Protein AF-A0A7V4M0N7-F1 (afdb_monomer_lite)

Structure (mmCIF, N/CA/C/O backbone):
data_AF-A0A7V4M0N7-F1
#
_entry.id   AF-A0A7V4M0N7-F1
#
loop_
_atom_site.group_PDB
_atom_site.id
_atom_site.type_symbol
_atom_site.label_atom_id
_atom_site.label_alt_id
_atom_site.label_comp_id
_atom_site.label_asym_id
_atom_site.label_entity_id
_atom_site.label_seq_id
_atom_site.pdbx_PDB_ins_code
_atom_site.Cartn_x
_atom_site.Cartn_y
_atom_site.Cartn_z
_atom_site.occupancy
_atom_site.B_iso_or_equiv
_atom_site.auth_seq_id
_atom_site.auth_comp_id
_atom_site.auth_asym_id
_atom_site.auth_atom_id
_atom_site.pdbx_PDB_model_num
ATOM 1 N N . MET A 1 1 ? -21.339 -7.038 11.594 1.00 91.12 1 MET A N 1
ATOM 2 C CA . MET A 1 1 ? -22.020 -6.639 12.847 1.00 91.12 1 MET A CA 1
ATOM 3 C C . MET A 1 1 ? -21.387 -5.363 13.371 1.00 91.12 1 MET A C 1
ATOM 5 O O . MET A 1 1 ? -20.165 -5.299 13.392 1.00 91.12 1 MET A O 1
ATOM 9 N N . ALA A 1 2 ? -22.180 -4.368 13.772 1.00 95.06 2 ALA A N 1
ATOM 10 C CA . ALA A 1 2 ? -21.650 -3.155 14.397 1.00 95.06 2 ALA A CA 1
ATOM 11 C C . ALA A 1 2 ? -20.964 -3.478 15.736 1.00 95.06 2 ALA A C 1
ATOM 13 O O . ALA A 1 2 ? -21.419 -4.359 16.468 1.00 95.06 2 ALA A O 1
ATOM 14 N N . THR A 1 3 ? -19.897 -2.755 16.058 1.00 96.75 3 THR A N 1
ATOM 15 C CA . THR A 1 3 ? -19.331 -2.660 17.410 1.00 96.75 3 THR A CA 1
ATOM 16 C C . THR A 1 3 ? -19.433 -1.212 17.886 1.00 96.75 3 THR A C 1
ATOM 18 O O . THR A 1 3 ? -19.821 -0.334 17.120 1.00 96.75 3 THR A O 1
ATOM 21 N N . GLU A 1 4 ? -19.081 -0.940 19.143 1.00 95.69 4 GLU A N 1
ATOM 22 C CA . GLU A 1 4 ? -19.093 0.426 19.694 1.00 95.69 4 GLU A CA 1
ATOM 23 C C . GLU A 1 4 ? -18.249 1.411 18.866 1.00 95.69 4 GLU A C 1
ATOM 25 O O . GLU A 1 4 ? -18.590 2.583 18.730 1.00 95.69 4 GLU A O 1
ATOM 30 N N . ARG A 1 5 ? -17.145 0.921 18.293 1.00 96.56 5 ARG A N 1
ATOM 31 C CA . ARG A 1 5 ? -16.099 1.729 17.652 1.00 96.56 5 ARG A CA 1
ATOM 32 C C . ARG A 1 5 ? -15.773 1.279 16.222 1.00 96.56 5 ARG A C 1
ATOM 34 O O . ARG A 1 5 ? -14.713 1.616 15.686 1.00 96.56 5 ARG A O 1
ATOM 41 N N . GLY A 1 6 ? -16.654 0.496 15.600 1.00 97.69 6 GLY A N 1
ATOM 42 C CA . GLY A 1 6 ? -16.465 -0.010 14.242 1.00 97.69 6 GLY A CA 1
ATOM 43 C C . GLY A 1 6 ? -17.369 -1.192 13.904 1.00 97.69 6 GLY A C 1
ATOM 44 O O . GLY A 1 6 ? -18.588 -1.122 14.076 1.00 97.69 6 GLY A O 1
ATOM 45 N N . ALA A 1 7 ? -16.786 -2.275 13.386 1.00 98.12 7 ALA A N 1
ATOM 46 C CA . ALA A 1 7 ? -17.538 -3.460 12.984 1.00 98.12 7 ALA A CA 1
ATOM 47 C C . ALA A 1 7 ? -16.718 -4.755 13.055 1.00 98.12 7 ALA A C 1
ATOM 49 O O . ALA A 1 7 ? -15.500 -4.764 12.894 1.00 98.12 7 ALA A O 1
ATOM 50 N N . LYS A 1 8 ? -17.428 -5.872 13.222 1.00 98.06 8 LYS A N 1
ATOM 51 C CA . LYS A 1 8 ? -16.922 -7.237 13.049 1.00 98.06 8 LYS A CA 1
ATOM 52 C C . LYS A 1 8 ? -17.493 -7.861 11.787 1.00 98.06 8 LYS A C 1
ATOM 54 O O . LYS A 1 8 ? -18.708 -7.799 11.567 1.00 98.06 8 LYS A O 1
ATOM 59 N N . VAL A 1 9 ? -16.637 -8.487 10.990 1.00 98.25 9 VAL A N 1
ATOM 60 C CA . VAL A 1 9 ? -17.021 -9.266 9.808 1.00 98.25 9 VAL A CA 1
ATOM 61 C C . VAL A 1 9 ? -16.563 -10.701 10.002 1.00 98.25 9 VAL A C 1
ATOM 63 O O . VAL A 1 9 ? -15.398 -10.952 10.300 1.00 98.25 9 VAL A O 1
ATOM 66 N N . GLU A 1 10 ? -17.477 -11.650 9.828 1.00 97.75 10 GLU A N 1
ATOM 67 C CA . GLU A 1 10 ? -17.195 -13.071 9.993 1.00 97.75 10 GLU A CA 1
ATOM 68 C C . GLU A 1 10 ? -17.695 -13.859 8.787 1.00 97.75 10 GLU A C 1
ATOM 70 O O . GLU A 1 10 ? -18.801 -13.643 8.298 1.00 97.75 10 GLU A O 1
ATOM 75 N N . THR A 1 11 ? -16.878 -14.804 8.334 1.00 97.94 11 THR A N 1
ATOM 76 C CA . THR A 1 11 ? -17.218 -15.786 7.302 1.00 97.94 11 THR A CA 1
ATOM 77 C C . THR A 1 11 ? -16.816 -17.182 7.776 1.00 97.94 11 THR A C 1
ATOM 79 O O . THR A 1 11 ? -16.288 -17.359 8.874 1.00 97.94 11 THR A O 1
ATOM 82 N N . GLY A 1 12 ? -16.995 -18.207 6.938 1.00 97.44 12 GLY A N 1
ATOM 83 C CA . GLY A 1 12 ? -16.406 -19.525 7.201 1.00 97.44 12 GLY A CA 1
ATOM 84 C C . GLY A 1 12 ? -14.867 -19.537 7.173 1.00 97.44 12 GLY A C 1
ATOM 85 O O . GLY A 1 12 ? -14.261 -20.471 7.693 1.00 97.44 12 GLY A O 1
ATOM 86 N N . ARG A 1 13 ? -14.222 -18.518 6.581 1.00 98.12 13 ARG A N 1
ATOM 87 C CA . ARG A 1 13 ? -12.764 -18.466 6.368 1.00 98.12 13 ARG A CA 1
ATOM 88 C C . ARG A 1 13 ? -12.031 -17.580 7.366 1.00 98.12 13 ARG A C 1
ATOM 90 O O . ARG A 1 13 ? -10.907 -17.906 7.741 1.00 98.12 13 ARG A O 1
ATOM 97 N N . TYR A 1 14 ? -12.648 -16.488 7.8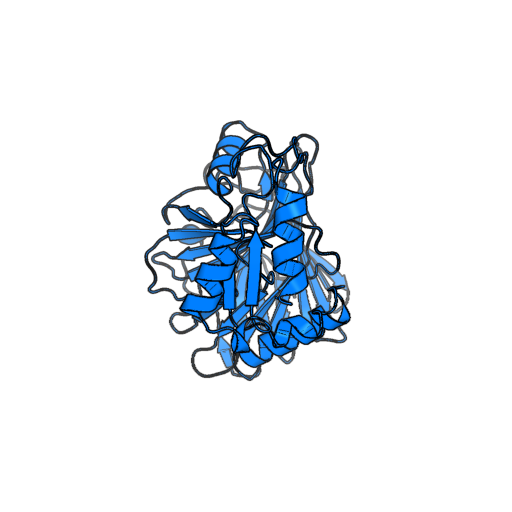08 1.00 98.62 14 TYR A N 1
ATOM 98 C CA . TYR A 1 14 ? -12.010 -15.518 8.695 1.00 98.62 14 TYR A CA 1
ATOM 99 C C . TYR A 1 14 ? -12.992 -14.836 9.648 1.00 98.62 14 TYR A C 1
ATOM 101 O O . TYR A 1 14 ? -14.203 -14.849 9.435 1.00 98.62 14 TYR A O 1
ATOM 109 N N . ALA A 1 15 ? -12.445 -14.226 10.695 1.00 98.62 15 ALA A N 1
ATOM 110 C CA . ALA A 1 15 ? -13.106 -13.219 11.513 1.00 98.62 15 ALA A CA 1
ATOM 111 C C . ALA A 1 15 ? -12.197 -11.987 11.590 1.00 98.62 15 ALA A C 1
ATOM 113 O O . ALA A 1 15 ? -11.004 -12.121 11.859 1.00 98.62 15 ALA A O 1
ATOM 114 N N . VAL A 1 16 ? -12.752 -10.810 11.317 1.00 98.62 16 VAL A N 1
ATOM 115 C CA . VAL A 1 16 ? -12.027 -9.537 11.277 1.00 98.62 16 VAL A CA 1
ATOM 116 C C . VAL A 1 16 ? -12.744 -8.524 12.154 1.00 98.62 16 VAL A C 1
ATOM 118 O O . VAL A 1 16 ? -13.965 -8.386 12.069 1.00 98.62 16 VAL A O 1
ATOM 121 N N . GLU A 1 17 ? -11.984 -7.794 12.966 1.00 98.50 17 GLU A N 1
ATOM 122 C CA . GLU A 1 17 ? -12.475 -6.634 13.706 1.00 98.50 17 GLU A CA 1
ATOM 123 C C . GLU A 1 17 ? -11.822 -5.361 13.174 1.00 98.50 17 GLU A C 1
ATOM 125 O O . GLU A 1 17 ? -10.595 -5.248 13.119 1.00 98.50 17 GLU A O 1
ATOM 130 N N . ILE A 1 18 ? -12.665 -4.401 12.802 1.00 98.38 18 ILE A N 1
ATOM 131 C CA . ILE A 1 18 ? -12.274 -3.036 12.473 1.00 98.38 18 ILE A CA 1
ATOM 132 C C . ILE A 1 18 ? -12.699 -2.144 13.631 1.00 98.38 18 ILE A C 1
ATOM 134 O O . ILE A 1 18 ? -13.868 -2.143 14.028 1.00 98.38 18 ILE A O 1
ATOM 138 N N . ARG A 1 19 ? -11.748 -1.373 14.153 1.00 97.44 19 ARG A N 1
ATOM 139 C CA . ARG A 1 19 ? -11.943 -0.442 15.261 1.00 97.44 19 ARG A CA 1
ATOM 140 C C . ARG A 1 19 ? -11.116 0.810 15.011 1.00 97.44 19 ARG A C 1
ATOM 142 O O . ARG A 1 19 ? -9.960 0.710 14.615 1.00 97.44 19 ARG A O 1
ATOM 149 N N . ASP A 1 20 ? -11.711 1.979 15.228 1.00 96.88 20 ASP A N 1
ATOM 150 C CA . ASP A 1 20 ? -11.051 3.283 15.049 1.00 96.88 20 ASP A CA 1
ATOM 151 C C . ASP A 1 20 ? -10.350 3.448 13.688 1.00 96.88 20 ASP A C 1
ATOM 153 O O . ASP A 1 20 ? -9.253 3.995 13.595 1.00 96.88 20 ASP A O 1
ATOM 157 N N . GLY A 1 21 ? -10.971 2.942 12.620 1.00 96.38 21 GLY A N 1
ATOM 158 C CA . GLY A 1 21 ? -10.443 3.043 11.259 1.00 96.38 21 GLY A CA 1
ATOM 159 C C . GLY A 1 21 ? -9.322 2.053 10.913 1.00 96.38 21 GLY A C 1
ATOM 160 O O . GLY A 1 21 ? -8.803 2.111 9.800 1.00 96.38 21 GLY A O 1
ATOM 161 N N . ALA A 1 22 ? -8.958 1.141 11.820 1.00 97.69 22 ALA A N 1
ATOM 162 C CA . ALA A 1 22 ? -7.909 0.146 11.612 1.00 97.69 22 ALA A CA 1
ATOM 163 C C . ALA A 1 22 ? -8.433 -1.288 11.755 1.00 97.69 22 ALA A C 1
ATOM 165 O O . ALA A 1 22 ? -9.366 -1.553 12.515 1.00 97.69 22 ALA A O 1
ATOM 166 N N . VAL A 1 23 ? -7.805 -2.233 11.053 1.00 98.44 23 VAL A N 1
ATOM 167 C CA . VAL A 1 23 ? -7.980 -3.667 11.306 1.00 98.44 23 VAL A CA 1
ATOM 168 C C . VAL A 1 23 ? -7.184 -4.024 12.557 1.00 98.44 23 VAL A C 1
ATOM 170 O O . VAL A 1 23 ? -5.954 -3.946 12.549 1.00 98.44 23 VAL A O 1
ATOM 173 N N . VAL A 1 24 ? -7.886 -4.401 13.628 1.00 97.88 24 VAL A N 1
ATOM 174 C CA . VAL A 1 24 ? -7.287 -4.647 14.952 1.00 97.88 24 VAL A CA 1
ATOM 175 C C . VAL A 1 24 ? -7.243 -6.118 15.347 1.00 97.88 24 VAL A C 1
ATOM 177 O O . VAL A 1 24 ? -6.466 -6.489 16.215 1.00 97.88 24 VAL A O 1
ATOM 180 N N . SER A 1 25 ? -8.041 -6.966 14.698 1.00 98.25 25 SER A N 1
ATOM 181 C CA . SER A 1 25 ? -7.933 -8.422 14.812 1.00 98.25 25 SER A CA 1
ATOM 182 C C . SER A 1 25 ? -8.211 -9.066 13.460 1.00 98.25 25 SER A C 1
ATOM 184 O O . SER A 1 25 ? -9.084 -8.617 12.710 1.00 98.25 25 SER A O 1
ATOM 186 N N . PHE A 1 26 ? -7.457 -10.120 13.153 1.00 98.69 26 PHE A N 1
ATOM 187 C CA . PHE A 1 26 ? -7.678 -10.965 11.989 1.00 98.69 26 PHE A CA 1
ATOM 188 C C . PHE A 1 26 ? -7.396 -12.419 12.370 1.00 98.69 26 PHE A C 1
ATOM 190 O O . PHE A 1 26 ? -6.245 -12.823 12.549 1.00 98.69 26 PHE A O 1
ATOM 197 N N . VAL A 1 27 ? -8.456 -13.219 12.454 1.00 98.62 27 VAL A N 1
ATOM 198 C CA . VAL A 1 27 ? -8.389 -14.651 12.753 1.00 98.62 27 VAL A CA 1
ATOM 199 C C . VAL A 1 27 ? -8.689 -15.446 11.492 1.00 98.62 27 VAL A C 1
ATOM 201 O O . VAL A 1 27 ? -9.750 -15.306 10.885 1.00 98.62 27 VAL A O 1
ATOM 204 N N . ASN A 1 28 ? -7.777 -16.335 11.115 1.00 98.56 28 ASN A N 1
ATOM 205 C CA . ASN A 1 28 ? -7.992 -17.315 10.061 1.00 98.56 28 ASN A CA 1
ATOM 206 C C . ASN A 1 28 ? -8.736 -18.525 10.635 1.00 98.56 28 ASN A C 1
ATOM 208 O O . ASN A 1 28 ? -8.155 -19.374 11.311 1.00 98.56 28 ASN A O 1
ATOM 212 N N . ARG A 1 29 ? -10.034 -18.640 10.353 1.00 98.44 29 ARG A N 1
ATOM 213 C CA . ARG A 1 29 ? -10.903 -19.686 10.922 1.00 98.44 29 ARG A CA 1
ATOM 214 C C . ARG A 1 29 ? -10.629 -21.076 10.351 1.00 98.44 29 ARG A C 1
ATOM 216 O O . ARG A 1 29 ? -11.022 -22.066 10.959 1.00 98.44 29 ARG A O 1
ATOM 223 N N . MET A 1 30 ? -9.924 -21.168 9.223 1.00 98.12 30 MET A N 1
ATOM 224 C CA . MET A 1 30 ? -9.515 -22.452 8.642 1.00 98.12 30 MET A CA 1
ATOM 225 C C . MET A 1 30 ? -8.297 -23.055 9.347 1.00 98.12 30 MET A C 1
ATOM 227 O O . MET A 1 30 ? -8.021 -24.248 9.198 1.00 98.12 30 MET A O 1
ATOM 231 N N . THR A 1 31 ? -7.519 -22.237 10.057 1.00 97.94 31 THR A N 1
ATOM 232 C CA . THR A 1 31 ? -6.298 -22.671 10.752 1.00 97.94 31 THR A CA 1
ATOM 233 C C . THR A 1 31 ? -6.345 -22.426 12.258 1.00 97.94 31 THR A C 1
ATOM 235 O O . THR A 1 31 ? -5.562 -23.031 12.987 1.00 97.94 31 THR A O 1
ATOM 238 N N . GLY A 1 32 ? -7.268 -21.581 12.725 1.00 97.31 32 GLY A N 1
ATOM 239 C CA . GLY A 1 32 ? -7.349 -21.117 14.107 1.00 97.31 32 GLY A CA 1
ATOM 240 C C . GLY A 1 32 ? -6.226 -20.149 14.486 1.00 97.31 32 GLY A C 1
ATOM 241 O O . GLY A 1 32 ? -5.961 -19.980 15.671 1.00 97.31 32 GLY A O 1
ATOM 242 N N . GLU A 1 33 ? -5.524 -19.568 13.508 1.00 97.50 33 GLU A N 1
ATOM 243 C CA . GLU A 1 33 ? -4.416 -18.647 13.769 1.00 97.50 33 GLU A CA 1
ATOM 244 C C . GLU A 1 33 ? -4.876 -17.193 13.793 1.00 97.50 33 GLU A C 1
ATOM 246 O O . GLU A 1 33 ? -5.648 -16.760 12.935 1.00 97.50 33 GLU A O 1
ATOM 251 N N . GLU A 1 34 ? -4.360 -16.445 14.762 1.00 97.62 34 GLU A N 1
ATOM 252 C CA . GLU A 1 34 ? -4.523 -15.001 14.881 1.00 97.62 34 GLU A CA 1
ATOM 253 C C . GLU A 1 34 ? -3.284 -14.296 14.326 1.00 97.62 34 GLU A C 1
ATOM 255 O O . GLU A 1 34 ? -2.151 -14.706 14.592 1.00 97.62 34 GLU A O 1
ATOM 260 N N . TYR A 1 35 ? -3.514 -13.275 13.502 1.00 98.50 35 TYR A N 1
ATOM 261 C CA . TYR A 1 35 ? -2.459 -12.622 12.727 1.00 98.50 35 TYR A CA 1
ATOM 262 C C . TYR A 1 35 ? -1.983 -11.308 13.340 1.00 98.50 35 TYR A C 1
ATOM 264 O O . TYR A 1 35 ? -0.879 -10.868 13.024 1.00 98.50 35 TYR A O 1
ATOM 272 N N . LEU A 1 36 ? -2.795 -10.698 14.203 1.00 98.25 36 LEU A N 1
ATOM 273 C CA . LEU A 1 36 ? -2.537 -9.394 14.808 1.00 98.25 36 LEU A CA 1
ATOM 274 C C . LEU A 1 36 ? -2.405 -9.533 16.323 1.00 98.25 36 LEU A C 1
ATOM 276 O O . LEU A 1 36 ? -3.009 -10.420 16.919 1.00 98.25 36 LEU A O 1
ATOM 280 N N . ASP A 1 37 ? -1.599 -8.673 16.928 1.00 97.06 37 ASP A N 1
ATOM 281 C CA . ASP A 1 37 ? -1.384 -8.650 18.369 1.00 97.06 37 ASP A CA 1
ATOM 282 C C . ASP A 1 37 ? -2.483 -7.828 19.062 1.00 97.06 37 ASP A C 1
ATOM 284 O O . ASP A 1 37 ? -2.544 -6.601 18.937 1.00 97.06 37 ASP A O 1
ATOM 288 N N . GLY A 1 38 ? -3.373 -8.515 19.783 1.00 92.88 38 GLY A N 1
ATOM 289 C CA . GLY A 1 38 ? -4.497 -7.897 20.486 1.00 92.88 38 GLY A CA 1
ATOM 290 C C . GLY A 1 38 ? -4.096 -7.028 21.684 1.00 92.88 38 GLY A C 1
ATOM 291 O O . GLY A 1 38 ? -4.892 -6.178 22.089 1.00 92.88 38 GLY A O 1
ATOM 292 N N . ASP A 1 39 ? -2.878 -7.201 22.207 1.00 93.00 39 ASP A N 1
ATOM 293 C CA . ASP A 1 39 ? -2.380 -6.513 23.406 1.00 93.00 39 ASP A CA 1
ATOM 294 C C . ASP A 1 39 ? -1.594 -5.227 23.079 1.00 93.00 39 ASP A C 1
ATOM 296 O O . ASP A 1 39 ? -1.101 -4.543 23.976 1.00 93.00 39 ASP A O 1
ATOM 300 N N . THR A 1 40 ? -1.501 -4.870 21.794 1.00 92.31 40 THR A N 1
ATOM 301 C CA . THR A 1 40 ? -0.817 -3.659 21.316 1.00 92.31 40 THR A CA 1
ATOM 302 C C . THR A 1 40 ? -1.387 -2.378 21.928 1.00 92.31 40 THR A C 1
ATOM 304 O O . THR A 1 40 ? -2.599 -2.125 21.888 1.00 92.31 40 THR A O 1
ATOM 307 N N . ASN A 1 41 ? -0.494 -1.471 22.332 1.00 93.06 41 ASN A N 1
ATOM 308 C CA . ASN A 1 41 ? -0.840 -0.081 22.582 1.00 93.06 41 ASN A CA 1
ATOM 309 C C . ASN A 1 41 ? -0.950 0.707 21.265 1.00 93.06 41 ASN A C 1
ATOM 311 O O . ASN A 1 41 ? 0.030 1.173 20.681 1.00 93.06 41 ASN A O 1
ATOM 315 N N . TRP A 1 42 ? -2.184 0.907 20.809 1.00 91.06 42 TRP A N 1
ATOM 316 C CA . TRP A 1 42 ? -2.473 1.595 19.550 1.00 91.06 42 TRP A CA 1
ATOM 317 C C . TRP A 1 42 ? -1.988 3.043 19.487 1.00 91.06 42 TRP A C 1
ATOM 319 O O . TRP A 1 42 ? -1.718 3.536 18.390 1.00 91.06 42 TRP A O 1
ATOM 329 N N . ASP A 1 43 ? -1.826 3.723 20.620 1.00 89.69 43 ASP A N 1
ATOM 330 C CA . ASP A 1 43 ? -1.340 5.105 20.626 1.00 89.69 43 ASP A CA 1
ATOM 331 C C . ASP A 1 43 ? 0.139 5.195 20.216 1.00 89.69 43 ASP A C 1
ATOM 333 O O . ASP A 1 43 ? 0.539 6.183 19.594 1.00 89.69 43 ASP A O 1
ATOM 337 N N . CYS A 1 44 ? 0.915 4.131 20.457 1.00 92.69 44 CYS A N 1
ATOM 338 C CA . CYS A 1 44 ? 2.297 3.971 19.993 1.00 92.69 44 CYS A CA 1
ATOM 339 C C . CYS A 1 44 ? 2.401 3.655 18.490 1.00 92.69 44 CYS A C 1
ATOM 341 O O . CYS A 1 44 ? 3.499 3.651 17.942 1.00 92.69 44 CYS A O 1
ATOM 343 N N . ILE A 1 45 ? 1.291 3.368 17.806 1.00 94.62 45 ILE A N 1
ATOM 344 C CA . ILE A 1 45 ? 1.263 3.102 16.358 1.00 94.62 45 ILE A CA 1
ATOM 345 C C . ILE A 1 45 ? 0.646 4.278 15.610 1.00 94.62 45 ILE A C 1
ATOM 347 O O . ILE A 1 45 ? 1.212 4.786 14.641 1.00 94.62 45 ILE A O 1
ATOM 351 N N . ARG A 1 46 ? -0.523 4.729 16.073 1.00 89.75 46 ARG A N 1
ATOM 352 C CA . ARG A 1 46 ? -1.425 5.618 15.336 1.00 89.75 46 ARG A CA 1
ATOM 353 C C . ARG A 1 46 ? -0.793 6.968 14.977 1.00 89.75 46 ARG A C 1
ATOM 355 O O . ARG A 1 46 ? -1.131 7.537 13.948 1.00 89.75 46 ARG A O 1
ATOM 362 N N . ARG A 1 47 ? 0.133 7.468 15.799 1.00 88.81 47 ARG A N 1
ATOM 363 C CA . ARG A 1 47 ? 0.829 8.750 15.570 1.00 88.81 47 ARG A CA 1
ATOM 364 C C . ARG A 1 47 ? 1.991 8.656 14.581 1.00 88.81 47 ARG A C 1
ATOM 366 O O . ARG A 1 47 ? 2.426 9.679 14.059 1.00 88.81 47 ARG A O 1
ATOM 373 N N . HIS A 1 48 ? 2.503 7.448 14.358 1.00 96.56 48 HIS A N 1
ATOM 374 C CA . HIS A 1 48 ? 3.760 7.210 13.649 1.00 96.56 48 HIS A CA 1
ATOM 375 C C . HIS A 1 48 ? 3.573 6.512 12.302 1.00 96.56 48 HIS A C 1
ATOM 377 O O . HIS A 1 48 ? 4.445 6.587 11.436 1.00 96.56 48 HIS A O 1
ATOM 383 N N . LEU A 1 49 ? 2.426 5.862 12.105 1.00 97.69 49 LEU A N 1
ATOM 384 C CA . LEU A 1 49 ? 2.049 5.189 10.871 1.00 97.69 49 LEU A CA 1
ATOM 385 C C . LEU A 1 49 ? 0.972 6.009 10.136 1.00 97.69 49 LEU A C 1
ATOM 387 O O . LEU A 1 49 ? -0.095 6.225 10.712 1.00 97.69 49 LEU A O 1
ATOM 391 N N . PRO A 1 50 ? 1.205 6.440 8.878 1.00 97.31 50 PRO A N 1
ATOM 392 C CA . PRO A 1 50 ? 0.200 7.124 8.064 1.00 97.31 50 PRO A CA 1
ATOM 393 C C . PRO A 1 50 ? -1.140 6.390 8.057 1.00 97.31 50 PRO A C 1
ATOM 395 O O . PRO A 1 50 ? -1.187 5.195 7.787 1.00 97.31 5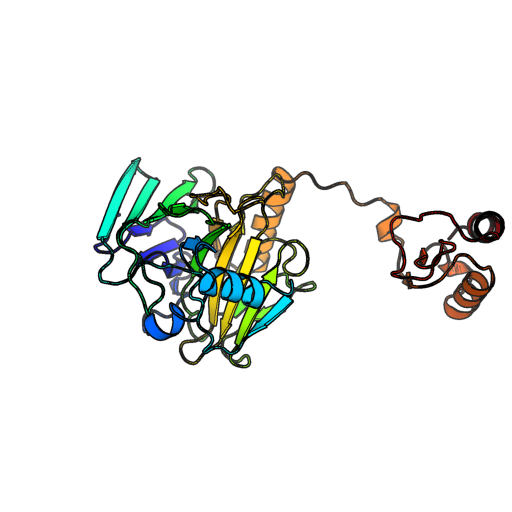0 PRO A O 1
ATOM 398 N N . ALA A 1 51 ? -2.240 7.074 8.346 1.00 97.25 51 ALA A N 1
ATOM 399 C CA . ALA A 1 51 ? -3.555 6.455 8.500 1.00 97.25 51 ALA A CA 1
ATOM 400 C C . ALA A 1 51 ? -4.667 7.477 8.215 1.00 97.25 51 ALA A C 1
ATOM 402 O O . ALA A 1 51 ? -4.406 8.678 8.158 1.00 97.25 51 ALA A O 1
ATOM 403 N N . GLY A 1 52 ? -5.899 7.005 8.012 1.00 97.69 52 GLY A N 1
ATOM 404 C CA . GLY A 1 52 ? -7.061 7.884 7.885 1.00 97.69 52 GLY A CA 1
ATOM 405 C C . GLY A 1 52 ? -6.996 8.824 6.676 1.00 97.69 52 GLY A C 1
ATOM 406 O O . GLY A 1 52 ? -6.757 8.381 5.550 1.00 97.69 52 GLY A O 1
ATOM 407 N N . LEU A 1 53 ? -7.244 10.111 6.913 1.00 98.62 53 LEU A N 1
ATOM 408 C CA . LEU A 1 53 ? -7.283 11.193 5.928 1.00 98.62 53 LEU A CA 1
ATOM 409 C C . LEU A 1 53 ? -5.888 11.780 5.708 1.00 98.62 53 LEU A C 1
ATOM 411 O O . LEU A 1 53 ? -5.263 12.200 6.669 1.00 98.62 53 LEU A O 1
ATOM 415 N N . GLY A 1 54 ? -5.410 11.860 4.464 1.00 98.31 54 GLY A N 1
ATOM 416 C CA . GLY A 1 54 ? -4.192 12.603 4.122 1.00 98.31 54 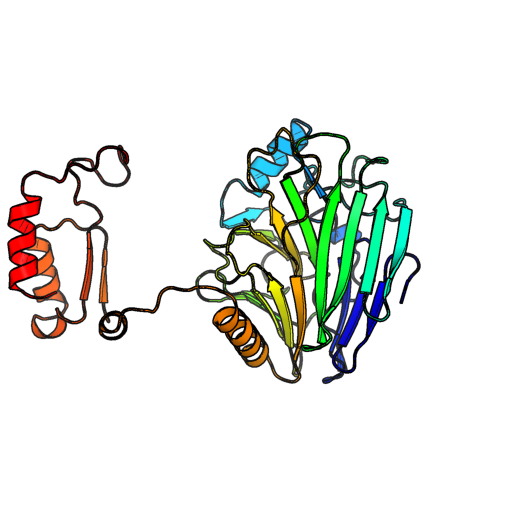GLY A CA 1
ATOM 417 C C . GLY A 1 54 ? -4.501 13.978 3.526 1.00 98.31 54 GLY A C 1
ATOM 418 O O . GLY A 1 54 ? -5.245 14.058 2.544 1.00 98.31 54 GLY A O 1
ATOM 419 N N . THR A 1 55 ? -3.919 15.045 4.078 1.00 98.25 55 THR A N 1
ATOM 420 C CA . THR A 1 55 ? -4.140 16.435 3.640 1.00 98.25 55 THR A CA 1
ATOM 421 C C . THR A 1 55 ? -2.868 17.286 3.635 1.00 98.25 55 THR A C 1
ATOM 423 O O . THR A 1 55 ? -1.913 17.005 4.354 1.00 98.25 55 THR A O 1
ATOM 426 N N . GLN A 1 56 ? -2.859 18.321 2.797 1.00 97.69 56 GLN A N 1
ATOM 427 C CA . GLN A 1 56 ? -1.837 19.371 2.726 1.00 97.69 56 GLN A CA 1
ATOM 428 C C . GLN A 1 56 ? -2.470 20.774 2.806 1.00 97.69 56 GLN A C 1
ATOM 430 O O . GLN A 1 56 ? -2.070 21.694 2.090 1.00 97.69 56 GLN A O 1
ATOM 435 N N . ALA A 1 57 ? -3.516 20.922 3.622 1.00 96.88 57 ALA A N 1
ATOM 436 C CA . ALA A 1 57 ? -4.301 22.150 3.734 1.00 96.88 57 ALA A CA 1
ATOM 437 C C . ALA A 1 57 ? -3.530 23.279 4.439 1.00 96.88 57 ALA A C 1
ATOM 439 O O . ALA A 1 57 ? -3.759 24.458 4.158 1.00 96.88 57 ALA A O 1
ATOM 440 N N . THR A 1 58 ? -2.607 22.938 5.340 1.00 96.31 58 THR A N 1
ATOM 441 C CA . THR A 1 58 ? -1.714 23.892 6.015 1.00 96.31 58 THR A CA 1
ATOM 442 C C . THR A 1 58 ? -0.263 23.768 5.546 1.00 96.31 58 THR A C 1
ATOM 444 O O . THR A 1 58 ? 0.127 22.785 4.920 1.00 96.31 58 THR A O 1
ATOM 447 N N . GLU A 1 59 ? 0.572 24.766 5.866 1.00 96.62 59 GLU A N 1
ATOM 448 C CA . GLU A 1 59 ? 2.013 24.715 5.571 1.00 96.62 59 GLU A CA 1
ATOM 449 C C . GLU A 1 59 ? 2.683 23.497 6.217 1.00 96.62 59 GLU A C 1
ATOM 451 O O . GLU A 1 59 ? 3.389 22.753 5.548 1.00 96.62 59 GLU A O 1
ATOM 456 N N . SER A 1 60 ? 2.402 23.257 7.502 1.00 96.69 60 SER A N 1
ATOM 457 C CA . SER A 1 60 ? 2.990 22.144 8.251 1.00 96.69 60 SER A CA 1
ATOM 458 C C . SER A 1 60 ? 2.561 20.787 7.693 1.00 96.69 60 SER A C 1
ATOM 460 O O . SER A 1 60 ? 3.379 19.874 7.599 1.00 96.69 60 SER A O 1
ATOM 462 N N . GLU A 1 61 ? 1.300 20.656 7.278 1.00 97.75 61 GLU A N 1
ATOM 463 C CA . GLU A 1 61 ? 0.804 19.453 6.607 1.00 97.75 61 GLU A CA 1
ATOM 464 C C . GLU A 1 61 ? 1.475 19.262 5.241 1.00 97.75 61 GLU A C 1
ATOM 466 O O . GLU A 1 61 ? 1.890 18.155 4.901 1.00 97.75 61 GLU A O 1
ATOM 471 N N . ARG A 1 62 ? 1.651 20.336 4.466 1.00 97.44 62 ARG A N 1
ATOM 472 C CA . ARG A 1 62 ? 2.333 20.272 3.170 1.00 97.44 62 ARG A CA 1
ATOM 473 C C . ARG A 1 62 ? 3.803 19.883 3.312 1.00 97.44 62 ARG A C 1
ATOM 475 O O . ARG A 1 62 ? 4.268 19.021 2.573 1.00 97.44 62 ARG A O 1
ATOM 482 N N . GLU A 1 63 ? 4.524 20.467 4.266 1.00 97.81 63 GLU A N 1
ATOM 483 C CA . GLU A 1 63 ? 5.911 20.097 4.573 1.00 97.81 63 GLU A CA 1
ATOM 484 C C . GLU A 1 63 ? 6.016 18.643 5.049 1.00 97.81 63 GLU A C 1
ATOM 486 O O . GLU A 1 63 ? 6.901 17.909 4.609 1.00 97.81 63 GLU A O 1
ATOM 491 N N . ALA A 1 64 ? 5.095 18.190 5.906 1.00 97.56 64 ALA A N 1
ATOM 492 C CA . ALA A 1 64 ? 5.061 16.805 6.364 1.00 97.56 64 ALA A CA 1
ATOM 493 C C . ALA A 1 64 ? 4.770 15.823 5.220 1.00 97.56 64 ALA A C 1
ATOM 495 O O . ALA A 1 64 ? 5.453 14.807 5.111 1.00 97.56 64 ALA A O 1
ATOM 496 N N . ALA A 1 65 ? 3.809 16.130 4.342 1.00 97.31 65 ALA A N 1
ATOM 497 C CA . ALA A 1 65 ? 3.522 15.327 3.155 1.00 97.31 65 ALA A CA 1
ATOM 498 C C . ALA A 1 65 ? 4.720 15.299 2.194 1.00 97.31 65 ALA A C 1
ATOM 500 O O . ALA A 1 65 ? 5.101 14.228 1.724 1.00 97.31 65 ALA A O 1
ATOM 501 N N . TYR A 1 66 ? 5.359 16.449 1.956 1.00 96.19 66 TYR A N 1
ATOM 502 C CA . TYR A 1 66 ? 6.578 16.527 1.154 1.00 96.19 66 TYR A CA 1
ATOM 503 C C . TYR A 1 66 ? 7.679 15.639 1.733 1.00 96.19 66 TYR A C 1
ATOM 505 O O . TYR A 1 66 ? 8.240 14.839 1.000 1.00 96.19 66 TYR A O 1
ATOM 513 N N . ASN A 1 67 ? 7.950 15.715 3.038 1.00 96.81 67 ASN A N 1
ATOM 514 C CA . ASN A 1 67 ? 8.990 14.908 3.680 1.00 96.81 67 ASN A CA 1
ATOM 515 C C . ASN A 1 67 ? 8.664 13.410 3.673 1.00 96.81 67 ASN A C 1
ATOM 517 O O . ASN A 1 67 ? 9.544 12.596 3.396 1.00 96.81 67 ASN A O 1
ATOM 521 N N . LEU A 1 68 ? 7.414 13.038 3.961 1.00 97.38 68 LEU A N 1
ATOM 522 C CA . LEU A 1 68 ? 6.981 11.642 3.996 1.00 97.38 68 LEU A CA 1
ATOM 523 C C . LEU A 1 68 ? 7.126 10.979 2.621 1.00 97.38 68 LEU A C 1
ATOM 525 O O . LEU A 1 68 ? 7.655 9.872 2.530 1.00 97.38 68 LEU A O 1
ATOM 529 N N . TYR A 1 69 ? 6.704 11.678 1.565 1.00 95.56 69 TYR A N 1
ATOM 530 C CA . TYR A 1 69 ? 6.626 11.153 0.199 1.00 95.56 69 TYR A CA 1
ATOM 531 C C . TYR A 1 69 ? 7.728 11.674 -0.735 1.00 95.56 69 TYR A C 1
ATOM 533 O O . TYR A 1 69 ? 7.632 11.478 -1.948 1.00 95.56 69 TYR A O 1
ATOM 541 N N . LEU A 1 70 ? 8.772 12.316 -0.191 1.00 93.94 70 LEU A N 1
ATOM 542 C CA . LEU A 1 70 ? 9.859 12.942 -0.958 1.00 93.94 70 LEU A CA 1
ATOM 543 C C . LEU A 1 70 ? 10.513 11.965 -1.931 1.00 93.94 70 LEU A C 1
ATOM 545 O O . LEU A 1 70 ? 10.858 12.317 -3.059 1.00 93.94 70 LEU A O 1
ATOM 549 N N . TRP A 1 71 ? 10.707 10.735 -1.464 1.00 91.75 71 TRP A N 1
ATOM 550 C CA . TRP A 1 71 ? 11.352 9.687 -2.223 1.00 91.75 71 TRP A CA 1
ATOM 551 C C . TRP A 1 71 ? 10.466 8.440 -2.246 1.00 91.75 71 TRP A C 1
ATOM 553 O O . TRP A 1 71 ? 9.853 8.091 -1.236 1.00 91.75 71 TRP A O 1
ATOM 563 N N . PRO A 1 72 ? 10.392 7.742 -3.387 1.00 87.12 72 PRO A N 1
ATOM 564 C CA . PRO A 1 72 ? 9.469 6.626 -3.588 1.00 87.12 72 PRO A CA 1
ATOM 565 C C . PRO A 1 72 ? 9.838 5.343 -2.817 1.00 87.12 72 PRO A C 1
ATOM 567 O O . PRO A 1 72 ? 9.037 4.407 -2.773 1.00 87.12 72 PRO A O 1
ATOM 570 N N . TRP A 1 73 ? 11.023 5.312 -2.199 1.00 87.31 73 TRP A N 1
ATOM 571 C CA . TRP A 1 73 ? 11.474 4.285 -1.260 1.00 87.31 73 TRP A CA 1
ATOM 572 C C . TRP A 1 73 ? 12.325 4.917 -0.156 1.00 87.31 73 TRP A C 1
ATOM 574 O O . TRP A 1 73 ? 13.483 5.245 -0.390 1.00 87.31 73 TRP A O 1
ATOM 584 N N . TRP A 1 74 ? 11.775 5.128 1.034 1.00 92.31 74 TRP A N 1
ATOM 585 C CA . TRP A 1 74 ? 12.465 5.888 2.084 1.00 92.31 74 TRP A CA 1
ATOM 586 C C . TRP A 1 74 ? 12.254 5.274 3.464 1.00 92.31 74 TRP A C 1
ATOM 588 O O . TRP A 1 74 ? 11.278 4.554 3.686 1.00 92.31 74 TRP A O 1
ATOM 598 N N . GLU A 1 75 ? 13.158 5.585 4.392 1.00 95.31 75 GLU A N 1
ATOM 599 C CA . GLU A 1 75 ? 13.007 5.273 5.811 1.00 95.31 75 GLU A CA 1
ATOM 600 C C . GLU A 1 75 ? 12.964 6.552 6.649 1.00 95.31 75 GLU A C 1
ATOM 602 O O . GLU A 1 75 ? 13.733 7.492 6.453 1.00 95.31 75 GLU A O 1
ATOM 607 N N . HIS A 1 76 ? 12.064 6.573 7.619 1.00 98.12 76 HIS A N 1
ATOM 608 C CA . HIS A 1 76 ? 11.952 7.619 8.622 1.00 98.12 76 HIS A CA 1
ATOM 609 C C . HIS A 1 76 ? 12.157 7.011 10.010 1.00 98.12 76 HIS A C 1
ATOM 611 O O . HIS A 1 76 ? 11.886 5.820 10.207 1.00 98.12 76 HIS A O 1
ATOM 617 N N . PRO A 1 77 ? 12.598 7.800 11.005 1.00 98.06 77 PRO A N 1
ATOM 618 C CA . PRO A 1 77 ? 12.582 7.359 12.394 1.00 98.06 77 PRO A CA 1
ATOM 619 C C . PRO A 1 77 ? 11.212 6.787 12.788 1.00 98.06 77 PRO A C 1
ATOM 621 O O . PRO A 1 77 ? 10.178 7.369 12.465 1.00 98.06 77 PRO A O 1
ATOM 624 N N . ALA A 1 78 ? 11.191 5.678 13.532 1.00 97.75 78 ALA A N 1
ATOM 625 C CA . ALA A 1 78 ? 9.945 5.057 14.007 1.00 97.75 78 ALA A CA 1
ATOM 626 C C . ALA A 1 78 ? 9.099 5.979 14.907 1.00 97.75 78 ALA A C 1
ATOM 628 O O . ALA A 1 78 ? 7.925 5.716 15.136 1.00 97.75 78 ALA A O 1
ATOM 629 N N . THR A 1 79 ? 9.703 7.049 15.427 1.00 96.88 79 THR A N 1
ATOM 630 C CA . THR A 1 79 ? 9.074 8.056 16.287 1.00 96.88 79 THR A CA 1
ATOM 631 C C . THR A 1 79 ? 8.595 9.290 15.522 1.00 96.88 79 THR A C 1
ATOM 633 O O . THR A 1 79 ? 8.102 10.232 16.142 1.00 96.88 79 THR A O 1
ATOM 636 N N . SER A 1 80 ? 8.784 9.343 14.199 1.00 96.81 80 SER A N 1
ATOM 637 C CA . SER A 1 80 ? 8.318 10.465 13.381 1.00 96.81 80 SER A CA 1
ATOM 638 C C . SER A 1 80 ? 6.803 10.612 13.473 1.00 96.81 80 SER A C 1
ATOM 640 O O . SER A 1 80 ? 6.087 9.621 13.581 1.00 96.81 80 SER A O 1
ATOM 642 N N . ILE A 1 81 ? 6.319 11.849 13.438 1.00 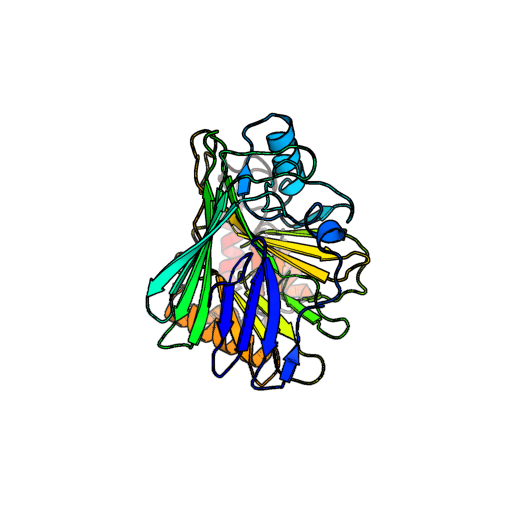96.12 81 ILE A N 1
ATOM 643 C CA . ILE A 1 81 ? 4.892 12.177 13.478 1.00 96.12 81 ILE A CA 1
ATOM 644 C C . ILE A 1 81 ? 4.473 12.827 12.164 1.00 96.12 81 ILE A C 1
ATOM 646 O O . ILE A 1 81 ? 5.259 13.547 11.548 1.00 96.12 81 ILE A O 1
ATOM 650 N N . TRP A 1 82 ? 3.230 12.588 11.755 1.00 96.62 82 TRP A N 1
ATOM 651 C CA . TRP A 1 82 ? 2.735 12.991 10.440 1.00 96.62 82 TRP A CA 1
ATOM 652 C C . TRP A 1 82 ? 1.487 13.862 10.582 1.00 96.62 82 TRP A C 1
ATOM 654 O O . TRP A 1 82 ? 0.379 13.343 10.472 1.00 96.62 82 TRP A O 1
ATOM 664 N N . PRO A 1 83 ? 1.636 15.183 10.806 1.00 96.81 83 PRO A N 1
ATOM 665 C CA . PRO A 1 83 ? 0.487 16.080 10.935 1.00 96.81 83 PRO A CA 1
ATOM 666 C C . PRO A 1 83 ? -0.365 16.136 9.663 1.00 96.81 83 PRO A C 1
ATOM 668 O O . PRO A 1 83 ? -1.521 16.507 9.727 1.00 96.81 83 PRO A O 1
ATOM 671 N N . CYS A 1 84 ? 0.169 15.710 8.515 1.00 97.75 84 CYS A N 1
ATOM 672 C CA . CYS A 1 84 ? -0.575 15.566 7.265 1.00 97.75 84 CYS A CA 1
ATOM 673 C C . CYS A 1 84 ? -1.539 14.369 7.220 1.00 97.75 84 CYS A C 1
ATOM 675 O O . CYS A 1 84 ? -2.154 14.150 6.176 1.00 97.75 84 CYS A O 1
ATOM 677 N N . HIS A 1 85 ? -1.641 13.578 8.295 1.00 98.06 85 HIS A N 1
ATOM 678 C CA . HIS A 1 85 ? -2.529 12.425 8.402 1.00 98.06 85 HIS A CA 1
ATOM 679 C C . HIS A 1 85 ? -3.439 12.531 9.628 1.00 98.06 85 HIS A C 1
ATOM 681 O O . HIS A 1 85 ? -2.968 12.562 10.764 1.00 98.06 85 HIS A O 1
ATOM 687 N N . HIS A 1 86 ? -4.752 12.563 9.400 1.00 98.25 86 HIS A N 1
ATOM 688 C CA . HIS A 1 86 ? -5.762 12.719 10.441 1.00 98.25 86 HIS A CA 1
ATOM 689 C C . HIS A 1 86 ? -6.558 11.423 10.613 1.00 98.25 86 HIS A C 1
ATOM 691 O O . HIS A 1 86 ? -7.063 10.834 9.655 1.00 98.25 86 HIS A O 1
ATOM 697 N N . VAL A 1 87 ? -6.680 10.968 11.852 1.00 97.50 87 VAL A N 1
ATOM 698 C CA . VAL A 1 87 ? -7.143 9.623 12.209 1.00 97.50 87 VAL A CA 1
ATOM 699 C C . VAL A 1 87 ? -8.314 9.669 13.187 1.00 97.50 87 VAL A C 1
ATOM 701 O O . VAL A 1 87 ? -8.450 10.641 13.935 1.00 97.50 87 VAL A O 1
ATOM 704 N N . PRO A 1 88 ? -9.144 8.613 13.242 1.00 97.38 88 PRO A N 1
ATOM 705 C CA . PRO A 1 88 ? -10.086 8.443 14.337 1.00 97.38 88 PRO A CA 1
ATOM 706 C C . PRO A 1 88 ? -9.363 8.275 15.684 1.00 97.38 88 PRO A C 1
ATOM 708 O O . PRO A 1 88 ? -8.344 7.587 15.781 1.00 97.38 88 PRO A O 1
ATOM 711 N N . CYS A 1 89 ? -9.921 8.860 16.738 1.00 93.56 89 CYS A N 1
ATOM 712 C CA . CYS A 1 89 ? -9.483 8.747 18.129 1.00 93.56 89 CYS A CA 1
ATOM 713 C C . CYS A 1 89 ? -10.677 8.414 19.043 1.00 93.56 89 CYS A C 1
ATOM 715 O O . CYS A 1 89 ? -11.816 8.394 18.559 1.00 93.56 89 CYS A O 1
ATOM 717 N N . PRO A 1 90 ? -10.469 8.131 20.344 1.00 92.62 90 PRO A N 1
ATOM 718 C CA . PRO A 1 90 ? -11.563 7.822 21.271 1.00 92.62 90 PRO A CA 1
ATOM 719 C C . PRO A 1 90 ? -12.684 8.876 21.295 1.00 92.62 90 PRO A C 1
ATOM 721 O O . PRO A 1 90 ? -13.848 8.527 21.474 1.00 92.62 90 PRO A O 1
ATOM 724 N N . GLU A 1 91 ? -12.353 10.143 21.045 1.00 94.88 91 GLU A N 1
ATOM 725 C CA . GLU A 1 91 ? -13.295 11.266 21.002 1.00 94.88 91 GLU A CA 1
ATOM 726 C C . GLU A 1 91 ? -14.054 11.387 19.671 1.00 94.88 91 GLU A C 1
ATOM 728 O O . GLU A 1 91 ? -15.078 12.071 19.615 1.00 94.88 91 GLU A O 1
ATOM 733 N N . SER A 1 92 ? -13.594 10.733 18.597 1.00 97.81 92 SER A N 1
ATOM 734 C CA . SER A 1 92 ? -14.301 10.734 17.312 1.00 97.81 92 SER A CA 1
ATOM 735 C C . SER A 1 92 ? -15.684 10.112 17.466 1.00 97.81 92 SER A C 1
ATOM 737 O O . SER A 1 92 ? -15.838 9.077 18.110 1.00 97.81 92 SER A O 1
ATOM 739 N N . ARG A 1 93 ? -16.701 10.660 16.809 1.00 98.25 93 ARG A N 1
ATOM 740 C CA . ARG A 1 93 ? -17.996 9.982 16.684 1.00 98.25 93 ARG A CA 1
ATOM 741 C C . ARG A 1 93 ? -17.852 8.817 15.709 1.00 98.25 93 ARG A C 1
ATOM 743 O O . ARG A 1 93 ? -17.335 9.018 14.617 1.00 98.25 93 ARG A O 1
ATOM 750 N N . CYS A 1 94 ? -18.327 7.631 16.081 1.00 98.56 94 CYS A N 1
ATOM 751 C CA . CYS A 1 94 ? -18.365 6.454 15.214 1.00 98.56 94 CYS A CA 1
ATOM 752 C C . CYS A 1 94 ? -19.817 6.079 14.915 1.00 98.56 94 CYS A C 1
ATOM 754 O O . CYS A 1 94 ? -20.613 5.890 15.833 1.00 98.56 94 CYS A O 1
ATOM 756 N N . GLU A 1 95 ? -20.154 5.935 13.639 1.00 98.38 95 GLU A N 1
ATOM 757 C CA . GLU A 1 95 ? -21.464 5.475 13.189 1.00 98.38 95 GLU A CA 1
ATOM 758 C C . GLU A 1 95 ? -21.316 4.280 12.264 1.00 98.38 95 GLU A C 1
ATOM 760 O O . GLU A 1 95 ? -20.497 4.292 11.349 1.00 98.38 95 GLU A O 1
ATOM 765 N N . PHE A 1 96 ? -22.142 3.260 12.476 1.00 98.38 96 PHE A N 1
ATOM 766 C CA . PHE A 1 96 ? -22.263 2.139 11.557 1.00 98.38 96 PHE A CA 1
ATOM 767 C C . PHE A 1 96 ? -23.627 2.177 10.874 1.00 98.38 96 PHE A C 1
ATOM 769 O O . PHE A 1 96 ? -24.663 2.218 11.542 1.00 98.38 96 PHE A O 1
ATOM 776 N N . ARG A 1 97 ? -23.630 2.090 9.545 1.00 98.06 97 ARG A N 1
ATOM 777 C CA . ARG A 1 97 ? -24.830 1.898 8.730 1.00 98.06 97 ARG A CA 1
ATOM 778 C C . ARG A 1 97 ? -24.730 0.560 8.007 1.00 98.06 97 ARG A C 1
ATOM 780 O O . ARG A 1 97 ? -23.726 0.288 7.361 1.00 98.06 97 ARG A O 1
ATOM 787 N N . SER A 1 98 ? -25.763 -0.274 8.097 1.00 96.88 98 SER A N 1
ATOM 788 C CA . SER A 1 98 ? -25.863 -1.468 7.248 1.00 96.88 98 SER A CA 1
ATOM 789 C C . SER A 1 98 ? -26.308 -1.057 5.845 1.00 96.88 98 SER A C 1
ATOM 791 O O . SER A 1 98 ? -27.273 -0.308 5.703 1.00 96.88 98 SER A O 1
ATOM 793 N N . ASP A 1 99 ? -25.615 -1.565 4.827 1.00 96.00 99 ASP A N 1
ATOM 794 C CA . ASP A 1 99 ? -25.896 -1.317 3.405 1.00 96.00 99 ASP A CA 1
ATOM 795 C C . ASP A 1 99 ? -26.373 -2.603 2.698 1.00 96.00 99 ASP A C 1
ATOM 797 O O . ASP A 1 99 ? -26.265 -2.755 1.483 1.00 96.00 99 ASP A O 1
ATOM 801 N N . GLY A 1 100 ? -26.882 -3.561 3.477 1.00 92.94 100 GLY A N 1
ATOM 802 C CA . GLY A 1 100 ? -27.287 -4.891 3.032 1.00 92.94 100 GLY A CA 1
ATOM 803 C C . GLY A 1 100 ? -26.850 -5.980 4.011 1.00 92.94 100 GLY A C 1
ATOM 804 O O . GLY A 1 100 ? -26.235 -5.704 5.040 1.00 92.94 100 GLY A O 1
ATOM 805 N N . GLU A 1 101 ? -27.160 -7.235 3.681 1.00 90.25 101 GLU A N 1
ATOM 806 C CA . GLU A 1 101 ? -26.841 -8.395 4.530 1.00 90.25 101 GLU A CA 1
ATOM 807 C C . GLU A 1 101 ? -25.328 -8.571 4.735 1.00 90.25 101 GLU A C 1
ATOM 809 O O . GLU A 1 101 ? -24.873 -8.857 5.839 1.00 90.25 101 GLU A O 1
ATOM 814 N N . ASN A 1 102 ? -24.548 -8.315 3.682 1.00 94.31 102 ASN A N 1
ATOM 815 C CA . ASN A 1 102 ? -23.103 -8.537 3.642 1.00 94.31 102 ASN A CA 1
ATOM 816 C C . ASN A 1 102 ? -22.301 -7.245 3.431 1.00 94.31 102 ASN A C 1
ATOM 818 O O . ASN A 1 102 ? -21.153 -7.310 2.999 1.00 94.31 102 ASN A O 1
ATOM 822 N N . ALA A 1 103 ? -22.895 -6.077 3.697 1.00 97.88 103 ALA A N 1
ATOM 823 C CA . ALA A 1 103 ? -22.255 -4.783 3.479 1.00 97.88 103 ALA A CA 1
ATOM 824 C C . ALA A 1 103 ? -22.625 -3.756 4.556 1.00 97.88 103 ALA A C 1
ATOM 826 O O . ALA A 1 103 ? -23.700 -3.799 5.162 1.00 97.88 103 ALA A O 1
ATOM 827 N N . GLY A 1 104 ? -21.730 -2.803 4.783 1.00 98.12 104 GLY A N 1
ATOM 828 C CA . GLY A 1 104 ? -21.980 -1.668 5.656 1.00 98.12 104 GLY A CA 1
ATOM 829 C C . GLY A 1 104 ? -20.940 -0.573 5.501 1.00 98.12 104 GLY A C 1
ATOM 830 O O . GLY A 1 104 ? -19.888 -0.763 4.898 1.00 98.12 104 GLY A O 1
ATOM 831 N N . THR A 1 105 ? -21.229 0.567 6.102 1.00 98.69 105 THR A N 1
ATOM 832 C CA . THR A 1 105 ? -20.362 1.737 6.120 1.00 98.69 105 THR A CA 1
ATOM 833 C C . THR A 1 105 ? -20.089 2.118 7.566 1.00 98.69 105 THR A C 1
ATOM 835 O O . THR A 1 105 ? -21.022 2.264 8.358 1.00 98.69 105 THR A O 1
ATOM 838 N N . ILE A 1 106 ? -18.812 2.286 7.907 1.00 98.75 106 ILE A N 1
ATOM 839 C CA . ILE A 1 106 ? -18.378 2.882 9.171 1.00 98.75 106 ILE A CA 1
ATOM 840 C C . ILE A 1 106 ? -17.950 4.320 8.885 1.00 98.75 106 ILE A C 1
ATOM 842 O O . ILE A 1 106 ? -17.056 4.536 8.070 1.00 98.75 106 ILE A O 1
ATOM 846 N N . THR A 1 107 ? -18.548 5.289 9.567 1.00 98.75 107 THR A N 1
ATOM 847 C CA . THR A 1 107 ? -18.177 6.705 9.482 1.00 98.75 107 THR A CA 1
ATOM 848 C C . THR A 1 107 ? -17.596 7.155 10.811 1.00 98.75 107 THR A C 1
ATOM 850 O O . THR A 1 107 ? -18.264 7.088 11.842 1.00 98.75 107 THR A O 1
ATOM 853 N N . TYR A 1 108 ? -16.364 7.649 10.775 1.00 98.75 108 TYR A N 1
ATOM 854 C CA . TYR A 1 108 ? -15.717 8.336 11.881 1.00 98.75 108 TYR A CA 1
ATOM 855 C C . TYR A 1 108 ? -15.710 9.835 11.598 1.00 98.75 108 TYR A C 1
ATOM 857 O O . TYR A 1 108 ? -15.172 10.244 10.573 1.00 98.75 108 TYR A O 1
ATOM 865 N N . SER A 1 109 ? -16.267 10.648 12.494 1.00 98.56 109 SER A N 1
ATOM 866 C CA . SER A 1 109 ? -16.250 12.114 12.394 1.00 98.56 109 SER A CA 1
ATOM 867 C C . SER A 1 109 ? -15.542 12.732 13.591 1.00 98.56 109 SER A C 1
ATOM 869 O O . SER A 1 109 ? -15.671 12.240 14.713 1.00 98.56 109 SER A O 1
ATOM 871 N N . GLY A 1 110 ? -14.815 13.821 13.360 1.00 98.38 110 GLY A N 1
ATOM 872 C CA . GLY A 1 110 ? -13.971 14.440 14.376 1.00 98.38 110 GLY A CA 1
ATOM 873 C C . GLY A 1 110 ? -12.636 13.723 14.499 1.00 98.38 110 GLY A C 1
ATOM 874 O O . GLY A 1 110 ? -12.448 12.911 15.400 1.00 98.38 110 GLY A O 1
ATOM 875 N N . LEU A 1 111 ? -11.728 13.993 13.564 1.00 98.25 111 LEU A N 1
ATOM 876 C CA . LEU A 1 111 ? -10.418 13.341 13.484 1.00 98.25 111 LEU A CA 1
ATOM 877 C C . LEU A 1 111 ? -9.362 14.097 14.305 1.00 98.25 111 LEU A C 1
ATOM 879 O O . LEU A 1 111 ? -9.612 15.184 14.826 1.00 98.25 111 LEU A O 1
ATOM 883 N N . THR A 1 112 ? -8.162 13.536 14.415 1.00 97.12 112 THR A N 1
ATOM 884 C CA . THR A 1 112 ? -7.007 14.188 15.048 1.00 97.12 112 THR A CA 1
ATOM 885 C C . THR A 1 112 ? -5.704 13.804 14.357 1.00 97.12 112 THR A C 1
ATOM 887 O O . THR A 1 112 ? -5.611 12.722 13.792 1.00 97.12 112 THR A O 1
ATOM 890 N N . ASP A 1 113 ? -4.681 14.649 14.449 1.00 95.69 113 ASP A N 1
ATOM 891 C CA . ASP A 1 113 ? -3.285 14.295 14.141 1.00 95.69 113 ASP A CA 1
ATOM 892 C C . ASP A 1 113 ? -2.480 13.909 15.410 1.00 95.69 113 ASP A C 1
ATOM 894 O O . ASP A 1 113 ? -1.261 13.742 15.382 1.00 95.69 113 ASP A O 1
ATOM 898 N N . GLY A 1 114 ? -3.158 13.796 16.560 1.00 92.38 114 GLY A N 1
ATOM 899 C CA . GLY A 1 114 ? -2.568 13.563 17.880 1.00 92.38 114 GLY A CA 1
ATOM 900 C C . GLY A 1 114 ? -2.170 14.834 18.641 1.00 92.38 114 GLY A C 1
ATOM 901 O O . GLY A 1 114 ? -1.936 14.755 19.848 1.00 92.38 114 GLY A O 1
ATOM 902 N N . SER A 1 115 ? -2.124 15.987 17.970 1.00 92.44 115 SER A N 1
ATOM 903 C CA . SER A 1 115 ? -1.828 17.306 18.552 1.00 92.44 115 SER A CA 1
ATOM 904 C C . SER A 1 115 ? -3.027 18.257 18.476 1.00 92.44 115 SER A C 1
ATOM 906 O O . SER A 1 115 ? -3.250 19.059 19.384 1.00 92.44 115 SER A O 1
ATOM 908 N N . ARG A 1 116 ? -3.816 18.164 17.404 1.00 95.00 116 ARG A N 1
ATOM 909 C CA . ARG A 1 116 ? -4.977 18.996 17.093 1.00 95.00 116 ARG A CA 1
ATOM 910 C C . ARG A 1 116 ? -6.185 18.125 16.754 1.00 95.00 116 ARG A C 1
ATOM 912 O O . ARG A 1 116 ? -6.048 17.043 16.187 1.00 95.00 116 ARG A O 1
ATOM 919 N N . ALA A 1 117 ? -7.376 18.611 17.097 1.00 97.12 117 ALA A N 1
ATOM 920 C CA . ALA A 1 117 ? -8.648 18.016 16.695 1.00 97.12 117 ALA A CA 1
ATOM 921 C C . ALA A 1 117 ? -9.228 18.709 15.449 1.00 97.12 117 ALA A C 1
ATOM 923 O O . ALA A 1 117 ? -9.128 19.932 15.296 1.00 97.12 117 ALA A O 1
ATOM 924 N N . TYR A 1 118 ? -9.892 17.921 14.608 1.00 98.12 118 TYR A N 1
ATOM 925 C CA . TYR A 1 118 ? -10.508 18.305 13.340 1.00 98.12 118 TYR A CA 1
ATOM 926 C C . TYR A 1 118 ? -11.983 17.859 13.338 1.00 98.12 118 TYR A C 1
ATOM 928 O O . TYR A 1 118 ? -12.316 16.818 12.767 1.00 98.12 118 TYR A O 1
ATOM 936 N N . PRO A 1 119 ? -12.882 18.604 14.019 1.00 97.94 119 PRO A N 1
ATOM 937 C CA . PRO A 1 119 ? -14.263 18.178 14.286 1.00 97.94 119 PRO A CA 1
ATOM 938 C C . PRO A 1 119 ? -15.102 17.948 13.020 1.00 97.94 119 PRO A C 1
ATOM 940 O O . PRO A 1 119 ? -15.989 17.099 13.023 1.00 97.94 119 PRO A O 1
ATOM 943 N N . ASP A 1 120 ? -14.798 18.678 11.946 1.00 98.06 120 ASP A N 1
ATOM 944 C CA . ASP A 1 120 ? -15.569 18.676 10.697 1.00 98.06 120 ASP A CA 1
ATOM 945 C C . ASP A 1 120 ? -15.021 17.706 9.639 1.00 98.06 120 ASP A C 1
ATOM 947 O O . ASP A 1 120 ? -15.527 17.644 8.519 1.00 98.06 120 ASP A O 1
ATOM 951 N N . GLU A 1 121 ? -13.972 16.955 9.965 1.00 98.75 121 GLU A N 1
ATOM 952 C CA . GLU A 1 121 ? -13.393 15.962 9.067 1.00 98.75 121 GLU A CA 1
ATOM 953 C C . GLU A 1 121 ? -13.957 14.574 9.323 1.00 98.75 121 GLU A C 1
ATOM 955 O O . GLU A 1 121 ? -14.426 14.258 10.422 1.00 98.75 121 GLU A O 1
ATOM 960 N N . SER A 1 122 ? -13.932 13.732 8.292 1.00 98.75 122 SER A N 1
ATOM 961 C CA . SER A 1 122 ? -14.438 12.369 8.388 1.00 98.75 122 SER A CA 1
ATOM 962 C C . SER A 1 122 ? -13.567 11.356 7.663 1.00 98.75 122 SER A C 1
ATOM 964 O O . SER A 1 122 ? -13.052 11.606 6.573 1.00 98.75 122 SER A O 1
ATOM 966 N N . PHE A 1 123 ? -13.455 10.180 8.270 1.00 98.75 123 PHE A N 1
ATOM 967 C CA . PHE A 1 123 ? -12.861 8.991 7.683 1.00 98.75 123 PHE A CA 1
ATOM 968 C C . PHE A 1 123 ? -13.924 7.900 7.599 1.00 98.75 123 PHE A C 1
ATOM 970 O O . PHE A 1 123 ? -14.609 7.611 8.577 1.00 98.75 123 PHE A O 1
ATOM 977 N N . ILE A 1 124 ? -14.091 7.320 6.418 1.00 98.81 124 ILE A N 1
ATOM 978 C CA . ILE A 1 124 ? -15.186 6.409 6.099 1.00 98.81 124 ILE A CA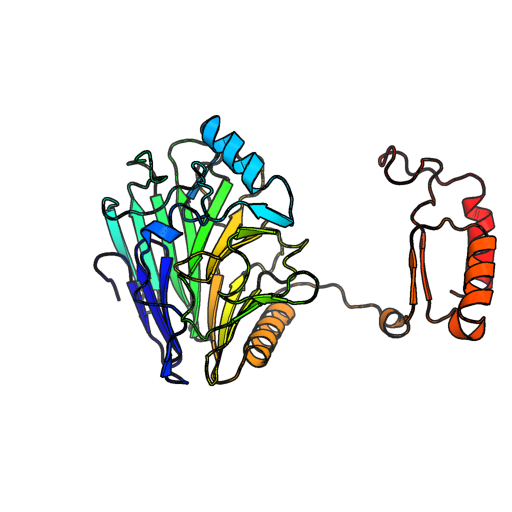 1
ATOM 979 C C . ILE A 1 124 ? -14.587 5.101 5.593 1.00 98.81 124 ILE A C 1
ATOM 981 O O . ILE A 1 124 ? -13.694 5.105 4.749 1.00 98.81 124 ILE A O 1
ATOM 985 N N . LEU A 1 125 ? -15.094 3.979 6.092 1.00 98.75 125 LEU A N 1
ATOM 986 C CA . LEU A 1 125 ? -14.772 2.646 5.603 1.00 98.75 125 LEU A CA 1
ATOM 987 C C . LEU A 1 125 ? -16.043 1.998 5.065 1.00 98.75 125 LEU A C 1
ATOM 989 O O . LEU A 1 125 ? -16.927 1.620 5.835 1.00 98.75 125 LEU A O 1
ATOM 993 N N . GLU A 1 126 ? -16.121 1.852 3.748 1.00 98.62 126 GLU A N 1
ATOM 994 C CA . GLU A 1 126 ? -17.134 1.015 3.109 1.00 98.62 126 GLU A CA 1
ATOM 995 C C . GLU A 1 126 ? -16.623 -0.433 3.145 1.00 98.62 126 GLU A C 1
ATOM 997 O O . GLU A 1 126 ? -15.530 -0.726 2.650 1.00 98.62 126 GLU A O 1
ATOM 1002 N N . ILE A 1 127 ? -17.378 -1.328 3.780 1.00 98.50 127 ILE A N 1
ATOM 1003 C CA . ILE A 1 127 ? -17.018 -2.735 3.960 1.00 98.50 127 ILE A CA 1
ATOM 1004 C C . ILE A 1 127 ? -18.056 -3.647 3.314 1.00 98.50 127 ILE A C 1
ATOM 1006 O O . ILE A 1 127 ? -19.260 -3.436 3.456 1.00 98.50 127 ILE A O 1
ATOM 1010 N N . ALA A 1 128 ? -17.599 -4.690 2.630 1.00 98.44 128 ALA A N 1
ATOM 1011 C CA . ALA A 1 128 ? -18.476 -5.701 2.053 1.00 98.44 128 ALA A CA 1
ATOM 1012 C C . ALA A 1 128 ? -17.804 -7.073 2.013 1.00 98.44 128 ALA A C 1
ATOM 1014 O O . ALA A 1 128 ? -16.584 -7.166 1.924 1.00 98.44 128 ALA A O 1
ATOM 1015 N N . VAL A 1 129 ? -18.591 -8.145 2.048 1.00 98.62 129 VAL A N 1
ATOM 1016 C CA . VAL A 1 129 ? -18.118 -9.490 1.703 1.00 98.62 129 VAL A CA 1
ATOM 1017 C C . VAL A 1 129 ? -18.529 -9.774 0.267 1.00 98.62 129 VAL A C 1
ATOM 1019 O O . VAL A 1 129 ? -19.719 -9.787 -0.049 1.00 98.62 129 VAL A O 1
ATOM 1022 N N . ASP A 1 130 ? -17.544 -10.001 -0.597 1.00 97.38 130 ASP A N 1
ATOM 1023 C CA . ASP A 1 130 ? -17.772 -10.414 -1.979 1.00 97.38 130 ASP A CA 1
ATOM 1024 C C . ASP A 1 130 ? -18.514 -11.767 -1.985 1.00 97.38 130 ASP A C 1
ATOM 1026 O O . ASP A 1 130 ? -18.005 -12.741 -1.422 1.00 97.38 130 ASP A O 1
ATOM 1030 N N . PRO A 1 131 ? -19.720 -11.863 -2.571 1.00 95.75 131 PRO A N 1
ATOM 1031 C CA . PRO A 1 131 ? -20.530 -13.074 -2.486 1.00 95.75 131 PRO A CA 1
ATOM 1032 C C . PRO A 1 131 ? -19.947 -14.249 -3.282 1.00 95.75 131 PRO A C 1
ATOM 1034 O O . PRO A 1 131 ? -20.244 -15.400 -2.964 1.00 95.75 131 PRO A O 1
ATOM 1037 N N . GLU A 1 132 ? -19.125 -13.988 -4.301 1.00 94.62 132 GLU A N 1
ATOM 1038 C CA . GLU A 1 132 ? -18.531 -15.033 -5.137 1.00 94.62 132 GLU A CA 1
ATOM 1039 C C . GLU A 1 132 ? -17.233 -15.553 -4.526 1.00 94.62 132 GLU A C 1
ATOM 1041 O O . GLU A 1 132 ? -16.968 -16.758 -4.503 1.00 94.62 132 GLU A O 1
ATOM 1046 N N . THR A 1 133 ? -16.404 -14.638 -4.030 1.00 95.69 133 THR A N 1
ATOM 1047 C CA . THR A 1 133 ? -15.048 -14.972 -3.587 1.00 95.69 133 THR A CA 1
ATOM 1048 C C . THR A 1 133 ? -14.929 -15.094 -2.078 1.00 95.69 133 THR A C 1
ATOM 1050 O O . THR A 1 133 ? -13.958 -15.675 -1.589 1.00 95.69 133 THR A O 1
ATOM 1053 N N . THR A 1 134 ? -15.908 -14.581 -1.332 1.00 97.00 134 THR A N 1
ATOM 1054 C CA . THR A 1 134 ? -15.885 -14.386 0.125 1.00 97.00 134 THR A CA 1
ATOM 1055 C C . THR A 1 134 ? -14.762 -13.462 0.604 1.00 97.00 134 THR A C 1
ATOM 1057 O O . THR A 1 134 ? -14.441 -13.458 1.792 1.00 97.00 134 THR A O 1
ATOM 1060 N N . ASP A 1 135 ? -14.130 -12.698 -0.293 1.00 98.19 135 ASP A N 1
ATOM 1061 C CA . ASP A 1 135 ? -13.108 -11.714 0.074 1.00 98.19 135 ASP A CA 1
ATOM 1062 C C . ASP A 1 135 ? -13.765 -10.572 0.863 1.00 98.19 135 ASP A C 1
ATOM 1064 O O . ASP A 1 135 ? -14.865 -10.127 0.533 1.00 98.19 135 ASP A O 1
ATOM 1068 N N . LEU A 1 136 ? -13.089 -10.089 1.905 1.00 98.75 136 LEU A N 1
ATOM 1069 C CA . LEU A 1 136 ? -13.480 -8.858 2.580 1.00 98.75 136 LEU A CA 1
ATOM 1070 C C . LEU A 1 136 ? -12.995 -7.684 1.731 1.00 98.75 136 LEU A C 1
ATOM 1072 O O . LEU A 1 136 ? -11.798 -7.526 1.504 1.00 98.75 136 LEU A O 1
ATOM 1076 N N . LEU A 1 137 ? -13.924 -6.861 1.275 1.00 98.69 137 LEU A N 1
ATOM 1077 C CA . LEU A 1 137 ? -13.674 -5.617 0.567 1.00 98.69 137 LEU A CA 1
ATOM 1078 C C . LEU A 1 137 ? -13.695 -4.479 1.583 1.00 98.69 137 LEU A C 1
ATOM 1080 O O . LEU A 1 137 ? -14.665 -4.343 2.326 1.00 98.69 137 LEU A O 1
ATOM 1084 N N . VAL A 1 138 ? -12.642 -3.667 1.613 1.00 98.69 138 VAL A N 1
ATOM 1085 C CA . VAL A 1 138 ? -12.561 -2.463 2.446 1.00 98.69 138 VAL A CA 1
ATOM 1086 C C . VAL A 1 138 ? -12.148 -1.298 1.566 1.00 98.69 138 VAL A C 1
ATOM 1088 O O . VAL A 1 138 ? -11.039 -1.283 1.033 1.00 98.69 138 VAL A O 1
ATOM 1091 N N . ARG A 1 139 ? -13.021 -0.306 1.417 1.00 98.56 139 ARG A N 1
ATOM 1092 C CA . ARG A 1 139 ? -12.746 0.913 0.657 1.00 98.56 139 ARG A CA 1
ATOM 1093 C C . ARG A 1 139 ? -12.684 2.113 1.602 1.00 98.56 139 ARG A C 1
ATOM 1095 O O . ARG A 1 139 ? -13.726 2.600 2.046 1.00 98.56 139 ARG A O 1
ATOM 1102 N N . PRO A 1 140 ? -11.473 2.604 1.909 1.00 98.44 140 PRO A N 1
ATOM 1103 C CA . PRO A 1 140 ? -11.302 3.848 2.634 1.00 98.44 140 PRO A CA 1
ATOM 1104 C C . PRO A 1 140 ? -11.746 5.044 1.801 1.00 98.44 140 PRO A C 1
ATOM 1106 O O . PRO A 1 140 ? -11.480 5.119 0.600 1.00 98.44 140 PRO A O 1
ATOM 1109 N N . ARG A 1 141 ? -12.377 6.005 2.468 1.00 98.38 141 ARG A N 1
ATOM 1110 C CA . ARG A 1 141 ? -12.634 7.350 1.968 1.00 98.38 141 ARG A CA 1
ATOM 1111 C C . ARG A 1 141 ? -12.358 8.362 3.068 1.00 98.38 141 ARG A C 1
ATOM 1113 O O . ARG A 1 141 ? -12.459 8.053 4.251 1.00 98.38 141 ARG A O 1
ATOM 1120 N N . ALA A 1 142 ? -12.021 9.578 2.680 1.00 98.31 142 ALA A N 1
ATOM 1121 C CA . ALA A 1 142 ? -11.720 10.658 3.602 1.00 98.31 142 ALA A CA 1
ATOM 1122 C C . ALA A 1 142 ? -12.308 11.969 3.083 1.00 98.31 142 ALA A C 1
ATOM 1124 O O . ALA A 1 142 ? -12.322 12.185 1.873 1.00 98.31 142 ALA A O 1
ATOM 1125 N N . ILE A 1 143 ? -12.807 12.816 3.982 1.00 98.69 143 ILE A N 1
ATOM 1126 C CA . ILE A 1 143 ? -13.480 14.077 3.653 1.00 98.69 143 ILE A CA 1
ATOM 1127 C C . ILE A 1 143 ? -12.992 15.171 4.606 1.00 98.69 143 ILE A C 1
ATOM 1129 O O . ILE A 1 143 ? -13.020 14.979 5.823 1.00 98.69 143 ILE A O 1
ATOM 1133 N N . SER A 1 144 ? -12.600 16.324 4.060 1.00 98.50 144 SER A N 1
ATOM 1134 C CA . SER A 1 144 ? -12.296 17.541 4.822 1.00 98.50 144 SER A CA 1
ATOM 1135 C C . SER A 1 144 ? -13.026 18.750 4.228 1.00 98.50 144 SER A C 1
ATOM 1137 O O . SER A 1 144 ? -13.144 18.867 3.006 1.00 98.50 144 SER A O 1
ATOM 1139 N N . PRO A 1 145 ? -13.520 19.697 5.048 1.00 97.88 145 PRO A N 1
ATOM 1140 C CA . PRO A 1 145 ? -14.043 20.958 4.532 1.00 97.88 145 PRO A CA 1
ATOM 1141 C C . PRO A 1 145 ? -12.942 21.830 3.910 1.00 97.88 145 PRO A C 1
ATOM 1143 O O . PRO A 1 145 ? -13.254 22.679 3.063 1.00 97.88 145 PRO A O 1
ATOM 1146 N N . GLN A 1 146 ? -11.682 21.633 4.315 1.00 97.94 146 GLN A N 1
ATOM 1147 C CA . GLN A 1 146 ? -10.526 22.314 3.745 1.00 97.94 146 GLN A CA 1
ATOM 1148 C C . GLN A 1 146 ? -10.055 21.582 2.483 1.00 97.94 146 GLN A C 1
ATOM 1150 O O . GLN A 1 146 ? -10.059 20.351 2.444 1.00 97.94 146 GLN A O 1
ATOM 1155 N N . PRO A 1 147 ? -9.680 22.312 1.422 1.00 98.12 147 PRO A N 1
ATOM 1156 C CA . PRO A 1 147 ? -9.091 21.684 0.253 1.00 98.12 147 PRO A CA 1
ATOM 1157 C C . PRO A 1 147 ? -7.645 21.240 0.534 1.00 98.12 147 PRO A C 1
ATOM 1159 O O . PRO A 1 147 ? -7.016 21.718 1.475 1.00 98.12 147 PRO A O 1
ATOM 1162 N N . GLY A 1 148 ? -7.106 20.358 -0.307 1.00 97.94 148 GLY A N 1
ATOM 1163 C CA . GLY A 1 148 ? -5.771 19.776 -0.132 1.00 97.94 148 GLY A CA 1
ATOM 1164 C C . GLY A 1 148 ? -5.783 18.294 0.244 1.00 97.94 148 GLY A C 1
ATOM 1165 O O . GLY A 1 148 ? -4.727 17.746 0.554 1.00 97.94 148 GLY A O 1
ATOM 1166 N N . VAL A 1 149 ? -6.941 17.629 0.206 1.00 98.50 149 VAL A N 1
ATOM 1167 C CA . VAL A 1 149 ? -7.058 16.196 0.503 1.00 98.50 149 VAL A CA 1
ATOM 1168 C C . VAL A 1 149 ? -6.430 15.377 -0.625 1.00 98.50 149 VAL A C 1
ATOM 1170 O O . VAL A 1 149 ? -6.891 15.405 -1.771 1.00 98.50 149 VAL A O 1
ATOM 1173 N N . TYR A 1 150 ? -5.384 14.619 -0.298 1.00 97.94 150 TYR A N 1
ATOM 1174 C CA . TYR A 1 150 ? -4.615 13.853 -1.280 1.00 97.94 150 TYR A CA 1
ATOM 1175 C C . TYR A 1 150 ? -4.749 12.338 -1.125 1.00 97.94 150 TYR A C 1
ATOM 1177 O O . TYR A 1 150 ? -4.505 11.636 -2.102 1.00 97.94 150 TYR A O 1
ATOM 1185 N N . SER A 1 151 ? -5.123 11.804 0.046 1.00 98.12 151 SER A N 1
ATOM 1186 C CA . SER A 1 151 ? -5.185 10.347 0.236 1.00 98.12 151 SER A CA 1
ATOM 1187 C C . SER A 1 151 ? -6.165 9.863 1.302 1.00 98.12 151 SER A C 1
ATOM 1189 O O . SER A 1 151 ? -6.654 10.623 2.139 1.00 98.12 151 SER A O 1
ATOM 1191 N N . SER A 1 152 ? -6.428 8.557 1.255 1.00 98.25 152 SER A N 1
ATOM 1192 C CA . SER A 1 152 ? -7.111 7.787 2.295 1.00 98.25 152 SER A CA 1
ATOM 1193 C C . SER A 1 152 ? -6.336 6.495 2.575 1.00 98.25 152 SER A C 1
ATOM 1195 O O . SER A 1 152 ? -5.927 5.816 1.625 1.00 98.25 152 SER A O 1
ATOM 1197 N N . SER A 1 153 ? -6.165 6.137 3.849 1.00 98.19 153 SER A N 1
ATOM 1198 C CA . SER A 1 153 ? -5.265 5.056 4.278 1.00 98.19 153 SER A CA 1
ATOM 1199 C C . SER A 1 153 ? -5.951 4.033 5.183 1.00 98.19 153 SER A C 1
ATOM 1201 O O . SER A 1 153 ? -6.502 4.401 6.221 1.00 98.19 153 SER A O 1
ATOM 1203 N N . LEU A 1 154 ? -5.872 2.749 4.818 1.00 98.12 154 LEU A N 1
ATOM 1204 C CA . LEU A 1 154 ? -6.287 1.625 5.666 1.00 98.12 154 LEU A CA 1
ATOM 1205 C C . LEU A 1 154 ? -5.101 1.118 6.486 1.00 98.12 154 LEU A C 1
ATOM 1207 O O . LEU A 1 154 ? -4.091 0.724 5.910 1.00 98.12 154 LEU A O 1
ATOM 1211 N N . THR A 1 155 ? -5.260 1.034 7.803 1.00 98.06 155 THR A N 1
ATOM 1212 C CA . THR A 1 155 ? -4.223 0.511 8.702 1.00 98.06 155 THR A CA 1
ATOM 1213 C C . THR A 1 155 ? -4.525 -0.918 9.139 1.00 98.06 155 THR A C 1
ATOM 1215 O O . THR A 1 155 ? -5.671 -1.262 9.431 1.00 98.06 155 THR A O 1
ATOM 1218 N N . ILE A 1 156 ? -3.480 -1.736 9.232 1.00 98.38 156 ILE A N 1
ATOM 1219 C CA . ILE A 1 156 ? -3.481 -3.052 9.870 1.00 98.38 156 ILE A CA 1
ATOM 1220 C C . ILE A 1 156 ? -2.565 -2.981 11.088 1.00 98.38 156 ILE A C 1
ATOM 1222 O O . ILE A 1 156 ? -1.439 -2.486 10.991 1.00 98.38 156 ILE A O 1
ATOM 1226 N N . GLY A 1 157 ? -3.072 -3.450 12.228 1.00 97.50 157 GLY A N 1
ATOM 1227 C CA . GLY A 1 157 ? -2.350 -3.418 13.497 1.00 97.50 157 GLY A CA 1
ATOM 1228 C C . GLY A 1 157 ? -1.066 -4.234 13.505 1.00 97.50 157 GLY A C 1
ATOM 1229 O O . GLY A 1 157 ? -0.784 -4.954 12.542 1.00 97.50 157 GLY A O 1
ATOM 1230 N N . PRO A 1 158 ? -0.278 -4.129 14.587 1.00 98.25 158 PRO A N 1
ATOM 1231 C CA . PRO A 1 158 ? 0.935 -4.909 14.723 1.00 98.25 158 PRO A CA 1
ATOM 1232 C C . PRO A 1 158 ? 0.669 -6.398 14.568 1.00 98.25 158 PRO A C 1
ATOM 1234 O O . PRO A 1 158 ? -0.309 -6.939 15.087 1.00 98.25 158 PRO A O 1
ATOM 1237 N N . LEU A 1 159 ? 1.549 -7.061 13.827 1.00 98.44 159 LEU A N 1
ATOM 1238 C CA . LEU A 1 159 ? 1.489 -8.497 13.644 1.00 98.44 159 LEU A CA 1
ATOM 1239 C C . LEU A 1 159 ? 1.761 -9.221 14.963 1.00 98.44 159 LEU A C 1
ATOM 1241 O O . LEU A 1 159 ? 2.655 -8.840 15.725 1.00 98.44 159 LEU A O 1
ATOM 1245 N N . ALA A 1 160 ? 1.058 -10.334 15.174 1.00 97.94 160 ALA A N 1
ATOM 1246 C CA . ALA A 1 160 ? 1.368 -11.245 16.266 1.00 97.94 160 ALA A CA 1
ATOM 1247 C C . ALA A 1 160 ? 2.849 -11.691 16.182 1.00 97.94 160 ALA A C 1
ATOM 1249 O O . ALA A 1 160 ? 3.365 -11.884 15.079 1.00 97.94 160 ALA A O 1
ATOM 1250 N N . PRO A 1 161 ? 3.555 -11.918 17.311 1.00 96.00 161 PRO A N 1
ATOM 1251 C CA . PRO A 1 161 ? 5.021 -12.012 17.340 1.00 96.00 161 PRO A CA 1
ATOM 1252 C C . PRO A 1 161 ? 5.692 -12.999 16.371 1.00 96.00 161 PRO A C 1
ATOM 1254 O O . PRO A 1 161 ? 6.854 -12.817 16.023 1.00 96.00 161 PRO A O 1
ATOM 1257 N N . ALA A 1 162 ? 4.991 -14.062 15.975 1.00 96.06 162 ALA A N 1
ATOM 1258 C CA . ALA A 1 162 ? 5.513 -15.118 15.110 1.00 96.06 162 ALA A CA 1
ATOM 1259 C C . ALA A 1 162 ? 5.012 -15.042 13.655 1.00 96.06 162 ALA A C 1
ATOM 1261 O O . ALA A 1 162 ? 5.295 -15.948 12.873 1.00 96.06 162 ALA A O 1
ATOM 1262 N N . VAL A 1 163 ? 4.241 -14.010 13.313 1.00 98.31 163 VAL A N 1
ATOM 1263 C CA . VAL A 1 163 ? 3.716 -13.773 11.967 1.00 98.31 163 VAL A CA 1
ATOM 1264 C C . VAL A 1 163 ? 4.728 -12.931 11.199 1.00 98.31 163 VAL A C 1
ATOM 1266 O O . VAL A 1 163 ? 5.255 -11.945 11.712 1.00 98.31 163 VAL A O 1
ATOM 1269 N N . THR A 1 164 ? 5.003 -13.324 9.960 1.00 98.25 164 THR A N 1
ATOM 1270 C CA . THR A 1 164 ? 5.864 -12.571 9.036 1.00 98.25 164 THR A CA 1
ATOM 1271 C C . THR A 1 164 ? 5.035 -12.004 7.898 1.00 98.25 164 THR A C 1
ATOM 1273 O O . THR A 1 164 ? 3.926 -12.478 7.655 1.00 98.25 164 THR A O 1
ATOM 1276 N N . ALA A 1 165 ? 5.575 -11.031 7.168 1.00 98.38 165 ALA A N 1
ATOM 1277 C CA . ALA A 1 165 ? 4.946 -10.524 5.958 1.00 98.38 165 ALA A CA 1
ATOM 1278 C C . ALA A 1 165 ? 5.842 -10.699 4.731 1.00 98.38 165 ALA A C 1
ATOM 1280 O O . ALA A 1 165 ? 7.017 -10.352 4.743 1.00 98.38 165 ALA A O 1
ATOM 1281 N N . GLU A 1 166 ? 5.279 -11.211 3.651 1.00 97.50 166 GLU A N 1
ATOM 1282 C CA . GLU A 1 166 ? 5.898 -11.353 2.346 1.00 97.50 166 GLU A CA 1
ATOM 1283 C C . GLU A 1 166 ? 5.368 -10.240 1.455 1.00 97.50 166 GLU A C 1
ATOM 1285 O O . GLU A 1 166 ? 4.195 -10.222 1.063 1.00 97.50 166 GLU A O 1
ATOM 1290 N N . ALA A 1 167 ? 6.254 -9.302 1.145 1.00 96.12 167 ALA A N 1
ATOM 1291 C CA . ALA A 1 167 ? 5.950 -8.140 0.338 1.00 96.12 167 ALA A CA 1
ATOM 1292 C C . ALA A 1 167 ? 6.758 -8.213 -0.965 1.00 96.12 167 ALA A C 1
ATOM 1294 O O . ALA A 1 167 ? 7.969 -8.428 -0.911 1.00 96.12 167 ALA A O 1
ATOM 1295 N N . PRO A 1 168 ? 6.140 -8.020 -2.142 1.00 94.69 168 PRO A N 1
ATOM 1296 C CA . PRO A 1 168 ? 6.854 -7.870 -3.401 1.00 94.69 168 PRO A CA 1
ATOM 1297 C C . PRO A 1 168 ? 7.470 -6.468 -3.467 1.00 94.69 168 PRO A C 1
ATOM 1299 O O . PRO A 1 168 ? 6.962 -5.586 -4.158 1.00 94.69 168 PRO A O 1
ATOM 1302 N N . ILE A 1 169 ? 8.500 -6.259 -2.647 1.00 94.62 169 ILE A N 1
ATOM 1303 C CA . ILE A 1 169 ? 9.337 -5.065 -2.639 1.00 94.62 169 ILE A CA 1
ATOM 1304 C C . ILE A 1 169 ? 10.686 -5.462 -3.240 1.00 94.62 169 ILE A C 1
ATOM 1306 O O . ILE A 1 169 ? 11.289 -6.408 -2.733 1.00 94.62 169 ILE A O 1
ATOM 1310 N N . PHE A 1 170 ? 11.134 -4.786 -4.305 1.00 85.50 170 PHE A N 1
ATOM 1311 C CA . PHE A 1 170 ? 12.360 -5.127 -5.055 1.00 85.50 170 PHE A CA 1
ATOM 1312 C C . PHE A 1 170 ? 12.497 -6.635 -5.362 1.00 85.50 170 PHE A C 1
ATOM 1314 O O . PHE A 1 170 ? 13.456 -7.264 -4.925 1.00 85.50 170 PHE A O 1
ATOM 1321 N N . ASP A 1 171 ? 11.530 -7.245 -6.050 1.00 81.12 171 ASP A N 1
ATOM 1322 C CA . ASP A 1 171 ? 11.467 -8.697 -6.338 1.00 81.12 171 ASP A CA 1
ATOM 1323 C C . ASP A 1 171 ? 11.034 -9.613 -5.177 1.00 81.12 171 ASP A C 1
ATOM 1325 O O . ASP A 1 171 ? 10.685 -10.776 -5.412 1.00 81.12 171 ASP A O 1
ATOM 1329 N N . GLY A 1 172 ? 10.962 -9.107 -3.943 1.00 92.31 172 GLY A N 1
ATOM 1330 C CA . GLY A 1 172 ? 10.378 -9.822 -2.810 1.00 92.31 172 GLY A CA 1
ATOM 1331 C C . GLY A 1 172 ? 11.231 -9.791 -1.547 1.00 92.31 172 GLY A C 1
ATOM 1332 O O . GLY A 1 172 ? 12.384 -10.212 -1.539 1.00 92.31 172 GLY A O 1
ATOM 1333 N N . ILE A 1 173 ? 10.614 -9.387 -0.440 1.00 95.19 173 ILE A N 1
ATOM 1334 C CA . ILE A 1 173 ? 11.219 -9.361 0.889 1.00 95.19 173 ILE A CA 1
ATOM 1335 C C . ILE A 1 173 ? 10.296 -10.028 1.909 1.00 95.19 173 ILE A C 1
ATOM 1337 O O . ILE A 1 173 ? 9.067 -9.960 1.810 1.00 95.19 173 ILE A O 1
ATOM 1341 N N . ARG A 1 174 ? 10.904 -10.666 2.913 1.00 97.12 174 ARG A N 1
ATOM 1342 C CA . ARG A 1 174 ? 10.222 -11.039 4.150 1.00 97.12 174 ARG A CA 1
ATOM 1343 C C . ARG A 1 174 ? 10.490 -9.977 5.210 1.00 97.12 174 ARG A C 1
ATOM 1345 O O . ARG A 1 174 ? 11.644 -9.700 5.516 1.00 97.12 174 ARG A O 1
ATOM 1352 N N . LEU A 1 175 ? 9.418 -9.439 5.771 1.00 97.81 175 LEU A N 1
ATOM 1353 C CA . LEU A 1 175 ? 9.413 -8.473 6.858 1.00 97.81 175 LEU A CA 1
ATOM 1354 C C . LEU A 1 175 ? 8.986 -9.168 8.153 1.00 97.81 175 LEU A C 1
ATOM 1356 O O . LEU A 1 175 ? 8.086 -10.016 8.145 1.00 97.81 175 LEU A O 1
ATOM 1360 N N . ASP A 1 176 ? 9.607 -8.791 9.263 1.00 97.38 176 ASP A N 1
ATOM 1361 C CA . ASP A 1 176 ? 9.203 -9.218 10.599 1.00 97.38 176 ASP A CA 1
ATOM 1362 C C . ASP A 1 176 ? 9.491 -8.129 11.644 1.00 97.38 176 ASP A C 1
ATOM 1364 O O . ASP A 1 176 ? 10.098 -7.096 11.355 1.00 97.38 176 ASP A O 1
ATOM 1368 N N . ARG A 1 177 ? 9.019 -8.350 12.872 1.00 96.81 177 ARG A N 1
ATOM 1369 C CA . ARG A 1 177 ? 9.136 -7.382 13.970 1.00 96.81 177 ARG A CA 1
ATOM 1370 C C . ARG A 1 177 ? 10.558 -7.175 14.507 1.00 96.81 177 ARG A C 1
ATOM 1372 O O . ARG A 1 177 ? 10.751 -6.286 15.323 1.00 96.81 177 ARG A O 1
ATOM 1379 N N . ASN A 1 178 ? 11.530 -7.999 14.114 1.00 96.56 178 ASN A N 1
ATOM 1380 C CA . ASN A 1 178 ? 12.913 -7.919 14.597 1.00 96.56 178 ASN A CA 1
ATOM 1381 C C . ASN A 1 178 ? 13.792 -7.020 13.718 1.00 96.56 178 ASN A C 1
ATOM 1383 O O . ASN A 1 178 ? 14.983 -6.852 13.992 1.00 96.56 178 ASN A O 1
ATOM 1387 N N . MET A 1 179 ? 13.231 -6.461 12.645 1.00 96.81 179 MET A N 1
ATOM 1388 C CA . MET A 1 179 ? 13.896 -5.447 11.838 1.00 96.81 179 MET A CA 1
ATOM 1389 C C . MET A 1 179 ? 14.220 -4.200 12.678 1.00 96.81 179 MET A C 1
ATOM 1391 O O . MET A 1 179 ? 13.634 -3.952 13.731 1.00 96.81 179 MET A O 1
ATOM 1395 N N . LYS A 1 180 ? 15.170 -3.386 12.207 1.00 97.25 180 LYS A N 1
ATOM 1396 C CA . LYS A 1 180 ? 15.510 -2.123 12.871 1.00 97.25 180 LYS A CA 1
ATOM 1397 C C . LYS A 1 180 ? 14.267 -1.215 12.934 1.00 97.25 180 LYS A C 1
ATOM 1399 O O . LYS A 1 180 ? 13.612 -1.066 11.899 1.00 97.25 180 LYS A O 1
ATOM 1404 N N . PRO A 1 181 ? 13.983 -0.565 14.080 1.00 98.12 181 PRO A N 1
ATOM 1405 C CA . PRO A 1 181 ? 12.865 0.360 14.186 1.00 98.12 181 PRO A CA 1
ATOM 1406 C C . PRO A 1 181 ? 12.948 1.483 13.153 1.00 98.12 181 PRO A C 1
ATOM 1408 O O . PRO A 1 181 ? 13.916 2.249 13.130 1.00 98.12 181 PRO A O 1
ATOM 1411 N N . ALA A 1 182 ? 11.932 1.563 12.302 1.00 98.19 182 ALA A N 1
ATOM 1412 C CA . ALA A 1 182 ? 11.784 2.572 11.265 1.00 98.19 182 ALA A CA 1
ATOM 1413 C C . ALA A 1 182 ? 10.344 2.577 10.740 1.00 98.19 182 ALA A C 1
ATOM 1415 O O . ALA A 1 182 ? 9.645 1.562 10.803 1.00 98.19 182 ALA A O 1
ATOM 1416 N N . LEU A 1 183 ? 9.931 3.704 10.167 1.00 98.50 183 LEU A N 1
ATOM 1417 C CA . LEU A 1 183 ? 8.819 3.752 9.227 1.00 98.50 183 LEU A CA 1
ATOM 1418 C C . LEU A 1 183 ? 9.380 3.682 7.811 1.00 98.50 183 LEU A C 1
ATOM 1420 O O . LEU A 1 183 ? 10.143 4.553 7.406 1.00 98.50 183 LEU A O 1
ATOM 1424 N N . TRP A 1 184 ? 8.947 2.696 7.042 1.00 98.00 184 TRP A N 1
ATOM 1425 C CA . TRP A 1 184 ? 9.292 2.568 5.634 1.00 98.00 184 TRP A CA 1
ATOM 1426 C C . TRP A 1 184 ? 8.151 3.026 4.738 1.00 98.00 184 TRP A C 1
ATOM 1428 O O . TRP A 1 184 ? 6.989 2.727 5.007 1.00 98.00 184 TRP A O 1
ATOM 1438 N N . VAL A 1 185 ? 8.500 3.704 3.648 1.00 97.44 185 VAL A N 1
ATOM 1439 C CA . VAL A 1 185 ? 7.583 4.200 2.615 1.00 97.44 185 VAL A CA 1
ATOM 1440 C C . VAL A 1 185 ? 7.928 3.497 1.309 1.00 97.44 185 VAL A C 1
ATOM 1442 O O . VAL A 1 185 ? 9.057 3.615 0.845 1.00 97.44 185 VAL A O 1
ATOM 1445 N N . ASN A 1 18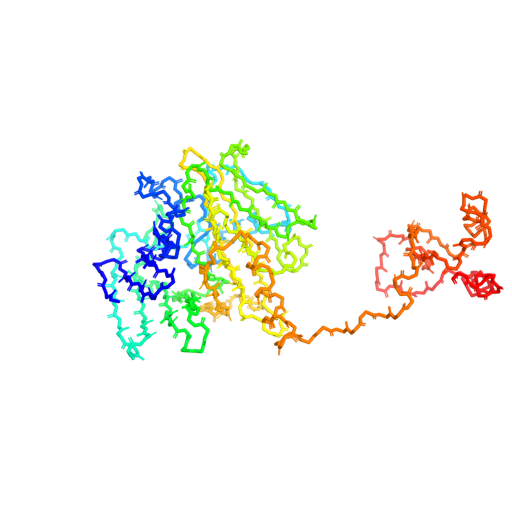6 ? 6.982 2.768 0.711 1.00 97.25 186 ASN A N 1
ATOM 1446 C CA . ASN A 1 186 ? 7.205 2.035 -0.539 1.00 97.25 186 ASN A CA 1
ATOM 1447 C C . ASN A 1 186 ? 6.117 2.378 -1.557 1.00 97.25 186 ASN A C 1
ATOM 1449 O O . ASN A 1 186 ? 4.956 1.992 -1.397 1.00 97.25 186 ASN A O 1
ATOM 1453 N N . GLN A 1 187 ? 6.489 3.097 -2.613 1.00 96.06 187 GLN A N 1
ATOM 1454 C CA . GLN A 1 187 ? 5.566 3.522 -3.659 1.00 96.06 187 GLN A CA 1
ATOM 1455 C C . GLN A 1 187 ? 5.313 2.405 -4.684 1.00 96.06 187 GLN A C 1
ATOM 1457 O O . GLN A 1 187 ? 6.241 1.782 -5.204 1.00 96.06 187 GLN A O 1
ATOM 1462 N N . TRP A 1 188 ? 4.049 2.216 -5.055 1.00 94.81 188 TRP A N 1
ATOM 1463 C CA . TRP A 1 188 ? 3.640 1.488 -6.257 1.00 94.81 188 TRP A CA 1
ATOM 1464 C C . TRP A 1 188 ? 3.545 2.455 -7.458 1.00 94.81 188 TRP A C 1
ATOM 1466 O O . TRP A 1 188 ? 3.046 3.570 -7.316 1.00 94.81 188 TRP A O 1
ATOM 1476 N N . ALA A 1 189 ? 3.953 2.097 -8.676 1.00 86.06 189 ALA A N 1
ATOM 1477 C CA . ALA A 1 189 ? 4.437 0.790 -9.141 1.00 86.06 189 ALA A CA 1
ATOM 1478 C C . ALA A 1 189 ? 5.974 0.674 -9.185 1.00 86.06 189 ALA A C 1
ATOM 1480 O O . ALA A 1 189 ? 6.497 -0.120 -9.958 1.00 86.06 189 ALA A O 1
ATOM 1481 N N . GLY A 1 190 ? 6.696 1.519 -8.443 1.00 83.44 190 GLY A N 1
ATOM 1482 C CA . GLY A 1 190 ? 8.158 1.580 -8.527 1.00 83.44 190 GLY A CA 1
ATOM 1483 C C . GLY A 1 190 ? 8.867 0.531 -7.674 1.00 83.44 190 GLY A C 1
ATOM 1484 O O . GLY A 1 190 ? 9.766 -0.144 -8.155 1.00 83.44 190 GLY A O 1
ATOM 1485 N N . TYR A 1 191 ? 8.473 0.429 -6.407 1.00 89.88 191 TYR A N 1
ATOM 1486 C CA . TYR A 1 191 ? 9.222 -0.305 -5.384 1.00 89.88 191 TYR A CA 1
ATOM 1487 C C . TYR A 1 191 ? 8.403 -1.395 -4.730 1.00 89.88 191 TYR A C 1
ATOM 1489 O O . TYR A 1 191 ? 8.952 -2.417 -4.348 1.00 89.88 191 TYR A O 1
ATOM 1497 N N . TRP A 1 192 ? 7.098 -1.174 -4.602 1.00 94.94 192 TRP A N 1
ATOM 1498 C CA . TRP A 1 192 ? 6.134 -2.195 -4.236 1.00 94.94 192 TRP A CA 1
ATOM 1499 C C . TRP A 1 192 ? 5.386 -2.612 -5.500 1.00 94.94 192 TRP A C 1
ATOM 1501 O O . TRP A 1 192 ? 4.513 -1.885 -5.966 1.00 94.94 192 TRP A O 1
ATOM 1511 N N . ASP A 1 193 ? 5.740 -3.758 -6.079 1.00 90.06 193 ASP A N 1
ATOM 1512 C CA . ASP A 1 193 ? 5.469 -4.049 -7.497 1.00 90.06 193 ASP A CA 1
ATOM 1513 C C . ASP A 1 193 ? 3.993 -4.354 -7.794 1.00 90.06 193 ASP A C 1
ATOM 1515 O O . ASP A 1 193 ? 3.452 -4.007 -8.847 1.00 90.06 193 ASP A O 1
ATOM 1519 N N . TYR A 1 194 ? 3.310 -5.012 -6.855 1.00 90.94 194 TYR A N 1
ATOM 1520 C CA . TYR A 1 194 ? 2.008 -5.642 -7.116 1.00 90.94 194 TYR A CA 1
ATOM 1521 C C . TYR A 1 194 ? 0.858 -5.119 -6.254 1.00 90.94 194 TYR A C 1
ATOM 1523 O O . TYR A 1 194 ? -0.241 -5.666 -6.324 1.00 90.94 194 TYR A O 1
ATOM 1531 N N . ALA A 1 195 ? 1.083 -4.075 -5.448 1.00 95.50 195 ALA A N 1
ATOM 1532 C CA . ALA A 1 195 ? 0.084 -3.572 -4.502 1.00 95.50 195 ALA A CA 1
ATOM 1533 C C . ALA A 1 195 ? -0.549 -4.709 -3.659 1.00 95.50 195 ALA A C 1
ATOM 1535 O O . ALA A 1 195 ? -1.760 -4.744 -3.444 1.00 95.50 195 ALA A O 1
ATOM 1536 N N . PHE A 1 196 ? 0.287 -5.673 -3.252 1.00 97.12 196 PHE A N 1
ATOM 1537 C CA . PHE A 1 196 ? -0.063 -6.933 -2.595 1.00 97.12 196 PHE A CA 1
ATOM 1538 C C . PHE A 1 196 ? 0.809 -7.149 -1.352 1.00 97.12 196 PHE A C 1
ATOM 1540 O O . PHE A 1 196 ? 1.998 -6.835 -1.371 1.00 97.12 196 PHE A O 1
ATOM 1547 N N . LEU A 1 197 ? 0.244 -7.740 -0.305 1.00 98.31 197 LEU A N 1
ATOM 1548 C CA . LEU A 1 197 ? 0.951 -8.215 0.881 1.00 98.31 197 LEU A CA 1
ATOM 1549 C C . LEU A 1 197 ? 0.377 -9.574 1.291 1.00 98.31 197 LEU A C 1
ATOM 1551 O O . LEU A 1 197 ? -0.841 -9.751 1.281 1.00 98.31 197 LEU A O 1
ATOM 1555 N N . ALA A 1 198 ? 1.228 -10.516 1.693 1.00 98.38 198 ALA A N 1
ATOM 1556 C CA . ALA A 1 198 ? 0.801 -11.719 2.401 1.00 98.38 198 ALA A CA 1
ATOM 1557 C C . ALA A 1 198 ? 1.384 -11.721 3.812 1.00 98.38 198 ALA A C 1
ATOM 1559 O O . ALA A 1 198 ? 2.562 -11.463 3.988 1.00 98.38 198 ALA A O 1
ATOM 1560 N N . LEU A 1 199 ? 0.564 -12.032 4.805 1.00 98.56 199 LEU A N 1
ATOM 1561 C CA . LEU A 1 199 ? 0.952 -12.306 6.178 1.00 98.56 199 LEU A CA 1
ATOM 1562 C C . LEU A 1 199 ? 0.964 -13.824 6.342 1.00 98.56 199 LEU A C 1
ATOM 1564 O O . LEU A 1 199 ? -0.042 -14.472 6.049 1.00 98.56 199 LEU A O 1
ATOM 1568 N N . ASN A 1 200 ? 2.071 -14.403 6.787 1.00 98.00 200 ASN A N 1
ATOM 1569 C CA . ASN A 1 200 ? 2.191 -15.836 7.021 1.00 98.00 200 ASN A CA 1
ATOM 1570 C C . ASN A 1 200 ? 1.940 -16.182 8.478 1.00 98.00 200 ASN A C 1
ATOM 1572 O O . ASN A 1 200 ? 2.591 -15.651 9.376 1.00 98.00 200 ASN A O 1
ATOM 1576 N N . GLY A 1 201 ? 1.027 -17.129 8.685 1.00 97.00 201 GLY A N 1
ATOM 1577 C CA . GLY A 1 201 ? 0.742 -17.671 10.000 1.00 97.00 201 GLY A CA 1
ATOM 1578 C C . GLY A 1 201 ? 1.962 -18.353 10.623 1.00 97.00 201 GLY A C 1
ATOM 1579 O O . GLY A 1 201 ? 2.847 -18.857 9.927 1.00 97.00 201 GLY A O 1
ATOM 1580 N N . ARG A 1 202 ? 1.979 -18.420 11.955 1.00 94.75 202 ARG A N 1
ATOM 1581 C CA . ARG A 1 202 ? 3.040 -19.050 12.749 1.00 94.75 202 ARG A CA 1
ATOM 1582 C C . ARG A 1 202 ? 3.250 -20.519 12.382 1.00 94.75 202 ARG A C 1
ATOM 1584 O O . ARG A 1 202 ? 4.386 -20.990 12.409 1.00 94.75 202 ARG A O 1
ATOM 1591 N N . ARG A 1 203 ? 2.173 -21.282 12.158 1.00 93.81 203 ARG A N 1
ATOM 1592 C CA . ARG A 1 203 ? 2.264 -22.723 11.846 1.00 93.81 203 ARG A CA 1
ATOM 1593 C C . ARG A 1 203 ? 1.810 -23.008 10.424 1.00 93.81 203 ARG A C 1
ATOM 1595 O O . ARG A 1 203 ? 2.446 -23.800 9.732 1.00 93.81 203 ARG A O 1
ATOM 1602 N N . ARG A 1 204 ? 0.691 -22.418 10.005 1.00 95.50 204 ARG A N 1
ATOM 1603 C CA . ARG A 1 204 ? 0.123 -22.564 8.661 1.00 95.50 204 ARG A CA 1
ATOM 1604 C C . ARG A 1 204 ? -0.867 -21.452 8.339 1.00 95.50 204 ARG A C 1
ATOM 1606 O O . ARG A 1 204 ? -1.420 -20.789 9.211 1.00 95.50 204 ARG A O 1
ATOM 1613 N N . GLY A 1 205 ? -1.200 -21.378 7.060 1.00 97.94 205 GLY A N 1
ATOM 1614 C CA . GLY A 1 205 ? -2.134 -20.397 6.544 1.00 97.94 205 GLY A CA 1
ATOM 1615 C C . GLY A 1 205 ? -1.456 -19.081 6.200 1.00 97.94 205 GLY A C 1
ATOM 1616 O O . GLY A 1 205 ? -0.291 -18.846 6.528 1.00 97.94 205 GLY A O 1
ATOM 1617 N N . ALA A 1 206 ? -2.217 -18.240 5.521 1.00 98.50 206 ALA A N 1
ATOM 1618 C CA . ALA A 1 206 ? -1.846 -16.869 5.252 1.00 98.50 206 ALA A CA 1
ATOM 1619 C C . ALA A 1 206 ? -3.082 -15.973 5.290 1.00 98.50 206 ALA A C 1
ATOM 1621 O O . ALA A 1 206 ? -4.209 -16.437 5.103 1.00 98.50 206 ALA A O 1
ATOM 1622 N N . VAL A 1 207 ? -2.858 -14.683 5.483 1.00 98.62 207 VAL A N 1
ATOM 1623 C CA . VAL A 1 207 ? -3.824 -13.622 5.196 1.00 98.62 207 VAL A CA 1
ATOM 1624 C C . VAL A 1 207 ? -3.221 -12.762 4.103 1.00 98.62 207 VAL A C 1
ATOM 1626 O O . VAL A 1 207 ? -2.040 -12.454 4.162 1.00 98.62 207 VAL A O 1
ATOM 1629 N N . ALA A 1 208 ? -3.987 -12.389 3.088 1.00 98.56 208 ALA A N 1
ATOM 1630 C CA . ALA A 1 208 ? -3.492 -11.524 2.027 1.00 98.56 208 ALA A CA 1
ATOM 1631 C C . ALA A 1 208 ? -4.297 -10.243 1.942 1.00 98.56 208 ALA A C 1
ATOM 1633 O O . ALA A 1 208 ? -5.492 -10.255 2.227 1.00 98.56 208 ALA A O 1
ATOM 1634 N N . VAL A 1 209 ? -3.630 -9.182 1.503 1.00 98.69 209 VAL A N 1
ATOM 1635 C CA . VAL A 1 209 ? -4.206 -7.869 1.230 1.00 98.69 209 VAL A CA 1
ATOM 1636 C C . VAL A 1 209 ? -3.760 -7.443 -0.159 1.00 98.69 209 VAL A C 1
ATOM 1638 O O . VAL A 1 209 ? -2.565 -7.500 -0.451 1.00 98.69 209 VAL A O 1
ATOM 1641 N N . TRP A 1 210 ? -4.673 -7.019 -1.029 1.00 98.31 210 TRP A N 1
ATOM 1642 C CA . TRP A 1 210 ? -4.291 -6.438 -2.318 1.00 98.31 210 TRP A CA 1
ATOM 1643 C C . TRP A 1 210 ? -5.264 -5.380 -2.819 1.00 98.31 210 TRP A C 1
ATOM 1645 O O . TRP A 1 210 ? -6.439 -5.382 -2.464 1.00 98.31 210 TRP A O 1
ATOM 1655 N N . ALA A 1 211 ? -4.767 -4.469 -3.651 1.00 97.75 211 ALA A N 1
ATOM 1656 C CA . ALA A 1 211 ? -5.583 -3.430 -4.269 1.00 97.75 211 ALA A CA 1
ATOM 1657 C C . ALA A 1 211 ? -6.455 -3.986 -5.405 1.00 97.75 211 ALA A C 1
ATOM 1659 O O . ALA A 1 211 ? -5.954 -4.635 -6.324 1.00 97.75 211 ALA A O 1
ATOM 1660 N N . GLU A 1 212 ? -7.739 -3.640 -5.401 1.00 95.81 212 GLU A N 1
ATOM 1661 C CA . GLU A 1 212 ? -8.631 -3.764 -6.551 1.00 95.81 212 GLU A CA 1
ATOM 1662 C C . GLU A 1 212 ? -8.497 -2.521 -7.443 1.00 95.81 212 GLU A C 1
ATOM 1664 O O . GLU A 1 212 ? -9.277 -1.573 -7.363 1.00 95.81 212 GLU A O 1
ATOM 1669 N N . ASP A 1 213 ? -7.453 -2.512 -8.273 1.00 93.94 213 ASP A N 1
ATOM 1670 C CA . ASP A 1 213 ? -7.163 -1.448 -9.242 1.00 93.94 213 ASP A CA 1
ATOM 1671 C C . ASP A 1 213 ? -6.837 -2.058 -10.613 1.00 93.94 213 ASP A C 1
ATOM 1673 O O . ASP A 1 213 ? -5.678 -2.189 -11.002 1.00 93.94 213 ASP A O 1
ATOM 1677 N N . ALA A 1 214 ? -7.877 -2.485 -11.335 1.00 93.75 214 ALA A N 1
ATOM 1678 C CA . ALA A 1 214 ? -7.751 -3.136 -12.643 1.00 93.75 214 ALA A CA 1
ATOM 1679 C C . ALA A 1 214 ? -7.128 -2.226 -13.722 1.00 93.75 214 ALA A C 1
ATOM 1681 O O . ALA A 1 214 ? -6.483 -2.705 -14.657 1.00 93.75 214 ALA A O 1
ATOM 1682 N N . GLU A 1 215 ? -7.322 -0.913 -13.582 1.00 91.88 215 GLU A N 1
ATOM 1683 C CA . GLU A 1 215 ? -6.845 0.108 -14.519 1.00 91.88 215 GLU A CA 1
ATOM 1684 C C . GLU A 1 215 ? -5.417 0.579 -14.221 1.00 91.88 215 GLU A C 1
ATOM 1686 O O . GLU A 1 215 ? -4.834 1.276 -15.050 1.00 91.88 215 GLU A O 1
ATOM 1691 N N . LEU A 1 216 ? -4.846 0.203 -13.069 1.00 90.44 216 LEU A N 1
ATOM 1692 C CA . LEU A 1 216 ? -3.507 0.614 -12.637 1.00 90.44 216 LEU A CA 1
ATOM 1693 C C . LEU A 1 216 ? -3.349 2.148 -12.588 1.00 90.44 216 LEU A C 1
ATOM 1695 O O . LEU A 1 216 ? -2.289 2.680 -12.920 1.00 90.44 216 LEU A O 1
ATOM 1699 N N . LYS A 1 217 ? -4.407 2.874 -12.209 1.00 88.19 217 LYS A N 1
ATOM 1700 C CA . LYS A 1 217 ? -4.463 4.342 -12.361 1.00 88.19 217 LYS A CA 1
ATOM 1701 C C . LYS A 1 217 ? -4.132 5.133 -11.104 1.00 88.19 217 LYS A C 1
ATOM 1703 O O . LYS A 1 217 ? -3.839 6.322 -11.194 1.00 88.19 217 LYS A O 1
ATOM 1708 N N . PHE A 1 218 ? -4.216 4.511 -9.932 1.00 91.75 218 PHE A N 1
ATOM 1709 C CA . PHE A 1 218 ? -4.053 5.225 -8.669 1.00 91.75 218 PHE A CA 1
ATOM 1710 C C . PHE A 1 218 ? -2.644 5.050 -8.118 1.00 91.75 218 PHE A C 1
ATOM 1712 O O . PHE A 1 218 ? -2.138 3.931 -8.057 1.00 91.75 218 PHE A O 1
ATOM 1719 N N . TYR A 1 219 ? -2.014 6.126 -7.652 1.00 93.69 219 TYR A N 1
ATOM 1720 C CA . TYR A 1 219 ? -0.800 5.983 -6.851 1.00 93.69 219 TYR A CA 1
ATOM 1721 C C . TYR A 1 219 ? -1.149 5.339 -5.510 1.00 93.69 219 TYR A C 1
ATOM 1723 O O . TYR A 1 219 ? -2.168 5.659 -4.892 1.00 93.69 219 TYR A O 1
ATOM 1731 N N . LYS A 1 220 ? -0.316 4.389 -5.088 1.00 96.75 220 LYS A N 1
ATOM 1732 C CA . LYS A 1 220 ? -0.510 3.612 -3.865 1.00 96.75 220 LYS A CA 1
ATOM 1733 C C . LYS A 1 220 ? 0.811 3.534 -3.116 1.00 96.75 220 LYS A C 1
ATOM 1735 O O . LYS A 1 220 ? 1.866 3.463 -3.745 1.00 96.75 220 LYS A O 1
ATOM 1740 N N . TYR A 1 221 ? 0.743 3.514 -1.795 1.00 97.50 221 TYR A N 1
ATOM 1741 C CA . TYR A 1 221 ? 1.907 3.367 -0.933 1.00 97.50 221 TYR A CA 1
ATOM 1742 C C . TYR A 1 221 ? 1.654 2.262 0.082 1.00 97.50 221 TYR A C 1
ATOM 1744 O O . TYR A 1 221 ? 0.580 2.197 0.686 1.00 97.50 221 TYR A O 1
ATOM 1752 N N . LEU A 1 222 ? 2.661 1.412 0.256 1.00 98.19 222 LEU A N 1
ATOM 1753 C CA . LEU A 1 222 ? 2.770 0.521 1.397 1.00 98.19 222 LEU A CA 1
ATOM 1754 C C . LEU A 1 222 ? 3.691 1.178 2.417 1.00 98.19 222 LEU A C 1
ATOM 1756 O O . LEU A 1 222 ? 4.895 1.332 2.185 1.00 98.19 222 LEU A O 1
ATOM 1760 N N . HIS A 1 223 ? 3.111 1.526 3.554 1.00 98.38 223 HIS A N 1
ATOM 1761 C CA . HIS A 1 223 ? 3.855 1.911 4.736 1.00 98.38 223 HIS A CA 1
ATOM 1762 C C . HIS A 1 223 ? 3.986 0.708 5.654 1.00 98.38 223 HIS A C 1
ATOM 1764 O O . HIS A 1 223 ? 3.007 -0.015 5.860 1.00 98.38 223 HIS A O 1
ATOM 1770 N N . TYR A 1 224 ? 5.160 0.517 6.246 1.00 98.31 224 TYR A N 1
ATOM 1771 C CA . TYR A 1 224 ? 5.286 -0.387 7.381 1.00 98.31 224 TYR A CA 1
ATOM 1772 C C . TYR A 1 224 ? 6.111 0.242 8.494 1.00 98.31 224 TYR A C 1
ATOM 1774 O O . TYR A 1 224 ? 7.168 0.821 8.251 1.00 98.31 224 TYR A O 1
ATOM 1782 N N . LEU A 1 225 ? 5.588 0.152 9.713 1.00 98.62 225 LEU A N 1
ATOM 1783 C CA . LEU A 1 225 ? 6.212 0.671 10.922 1.00 98.62 225 LEU A CA 1
ATOM 1784 C C . LEU A 1 225 ? 6.734 -0.504 11.735 1.00 98.62 225 LEU A C 1
ATOM 1786 O O . LEU A 1 225 ? 5.971 -1.413 12.059 1.00 98.62 225 LEU A O 1
ATOM 1790 N N . VAL A 1 226 ? 8.016 -0.449 12.080 1.00 98.38 226 VAL A N 1
ATOM 1791 C CA . VAL A 1 226 ? 8.637 -1.335 13.061 1.00 98.38 226 VAL A CA 1
ATOM 1792 C C . VAL A 1 226 ? 8.959 -0.513 14.300 1.00 98.38 226 VAL A C 1
ATOM 1794 O O . VAL A 1 226 ? 9.700 0.468 14.214 1.00 98.38 226 VAL A O 1
ATOM 1797 N N . ASN A 1 227 ? 8.399 -0.898 15.443 1.00 97.56 227 ASN A N 1
ATOM 1798 C CA . ASN A 1 227 ? 8.692 -0.307 16.748 1.00 97.56 227 ASN A CA 1
ATOM 1799 C C . ASN A 1 227 ? 8.486 -1.337 17.877 1.00 97.56 227 ASN A C 1
ATOM 1801 O O . ASN A 1 227 ? 8.354 -2.532 17.613 1.00 97.56 227 ASN A O 1
ATOM 1805 N N . ASP A 1 228 ? 8.462 -0.876 19.130 1.00 96.44 228 ASP A N 1
ATOM 1806 C CA . ASP A 1 228 ? 8.354 -1.745 20.310 1.00 96.44 228 ASP A CA 1
ATOM 1807 C C . ASP A 1 228 ? 7.044 -2.557 20.357 1.00 96.44 228 ASP A C 1
ATOM 1809 O O . ASP A 1 228 ? 7.030 -3.672 20.884 1.00 96.44 228 ASP A O 1
ATOM 1813 N N . GLU A 1 229 ? 5.968 -2.063 19.736 1.00 96.88 229 GLU A N 1
ATOM 1814 C CA . GLU A 1 229 ? 4.694 -2.786 19.632 1.00 96.88 229 GLU A CA 1
ATOM 1815 C C . GLU A 1 229 ? 4.755 -3.910 18.582 1.00 96.88 229 GLU A C 1
ATOM 1817 O O . GLU A 1 229 ? 4.098 -4.941 18.720 1.00 96.88 229 GLU A O 1
ATOM 1822 N N . GLY A 1 230 ? 5.583 -3.764 17.543 1.00 97.25 230 GLY A N 1
ATOM 1823 C CA . GLY A 1 230 ? 5.800 -4.785 16.520 1.00 97.25 230 GLY A CA 1
ATOM 1824 C C . GLY A 1 230 ? 5.886 -4.222 15.105 1.00 97.25 230 GLY A C 1
ATOM 1825 O O . GLY A 1 230 ? 6.416 -3.137 14.882 1.00 97.25 230 GLY A O 1
ATOM 1826 N N . LEU A 1 231 ? 5.390 -4.999 14.137 1.00 98.56 231 LEU A N 1
ATOM 1827 C CA . LEU A 1 231 ? 5.356 -4.649 12.715 1.00 98.56 231 LEU A CA 1
ATOM 1828 C C . LEU A 1 231 ? 3.913 -4.349 12.298 1.00 98.56 231 LEU A C 1
ATOM 1830 O O . LEU A 1 231 ? 3.096 -5.262 12.289 1.00 98.56 231 LEU A O 1
ATOM 1834 N N . ALA A 1 232 ? 3.602 -3.105 11.945 1.00 98.62 232 ALA A N 1
ATOM 1835 C CA . ALA A 1 232 ? 2.276 -2.672 11.492 1.00 98.62 232 ALA A CA 1
ATOM 1836 C C . ALA A 1 232 ? 2.319 -2.156 10.048 1.00 98.62 232 ALA A C 1
ATOM 1838 O O . ALA A 1 232 ? 3.381 -1.764 9.562 1.00 98.62 232 ALA A O 1
ATOM 1839 N N . PHE A 1 233 ? 1.167 -2.116 9.373 1.00 98.75 233 PHE A N 1
ATOM 1840 C CA . PHE A 1 233 ? 1.078 -1.726 7.962 1.00 98.75 233 PHE A CA 1
ATOM 1841 C C . PHE A 1 233 ? 0.021 -0.666 7.713 1.00 98.75 233 PHE A C 1
ATOM 1843 O O . PHE A 1 233 ? -1.036 -0.666 8.340 1.00 98.75 233 PHE A O 1
ATOM 1850 N N . SER A 1 234 ? 0.268 0.189 6.727 1.00 98.56 234 SER A N 1
ATOM 1851 C CA . SER A 1 234 ? -0.752 1.064 6.168 1.00 98.56 234 SER A CA 1
ATOM 1852 C C . SER A 1 234 ? -0.738 1.041 4.648 1.00 98.56 234 SER A C 1
ATOM 1854 O O . SER A 1 234 ? 0.313 1.039 4.004 1.00 98.56 234 SER A O 1
ATOM 1856 N N . PHE A 1 235 ? -1.943 1.000 4.094 1.00 98.50 235 PHE A N 1
ATOM 1857 C CA . PHE A 1 235 ? -2.239 0.910 2.678 1.00 98.50 235 PHE A CA 1
ATOM 1858 C C . PHE A 1 235 ? -2.890 2.217 2.237 1.00 98.50 235 PHE A C 1
ATOM 1860 O O . PHE A 1 235 ? -4.095 2.431 2.414 1.00 98.50 235 PHE A O 1
ATOM 1867 N N . THR A 1 236 ? -2.077 3.103 1.674 1.00 98.00 236 THR A N 1
ATOM 1868 C CA . THR A 1 236 ? -2.489 4.454 1.294 1.00 98.00 236 THR A CA 1
ATOM 1869 C C . THR A 1 236 ? -2.775 4.514 -0.196 1.00 98.00 236 THR A C 1
ATOM 1871 O O . THR A 1 236 ? -1.956 4.077 -1.004 1.00 98.00 236 THR A O 1
ATOM 1874 N N . ALA A 1 237 ? -3.917 5.086 -0.573 1.00 97.44 237 ALA A N 1
ATOM 1875 C CA . ALA A 1 237 ? -4.257 5.366 -1.962 1.00 97.44 237 ALA A CA 1
ATOM 1876 C C . ALA A 1 237 ? -4.431 6.871 -2.170 1.00 97.44 237 ALA A C 1
ATOM 1878 O O . ALA A 1 237 ? -5.102 7.541 -1.382 1.00 97.44 237 ALA A O 1
ATOM 1879 N N . PHE A 1 238 ? -3.806 7.392 -3.221 1.00 96.69 238 PHE A N 1
ATOM 1880 C CA . PHE A 1 238 ? -3.814 8.815 -3.536 1.00 96.69 238 PHE A CA 1
ATOM 1881 C C . PHE A 1 238 ? -4.918 9.150 -4.539 1.00 96.69 238 PHE A C 1
ATOM 1883 O O . PHE A 1 238 ? -5.304 8.332 -5.384 1.00 96.69 238 PHE A O 1
ATOM 1890 N N . ASN A 1 239 ? -5.383 10.391 -4.471 1.00 95.31 239 ASN A N 1
ATOM 1891 C CA . ASN A 1 239 ? -6.052 11.054 -5.577 1.00 95.31 239 ASN A CA 1
ATOM 1892 C C . ASN A 1 239 ? -5.076 11.293 -6.738 1.00 95.31 239 ASN A C 1
ATOM 1894 O O . ASN A 1 239 ? -3.856 11.223 -6.589 1.00 95.31 239 ASN A O 1
ATOM 1898 N N . VAL A 1 240 ? -5.619 11.620 -7.909 1.00 91.00 240 VAL A N 1
ATOM 1899 C CA . VAL A 1 240 ? -4.812 12.134 -9.022 1.00 91.00 240 VAL A CA 1
ATOM 1900 C C . VAL A 1 240 ? -4.591 13.638 -8.792 1.00 91.00 240 VAL A C 1
ATOM 1902 O O . VAL A 1 240 ? -5.579 14.340 -8.572 1.00 91.00 240 VAL A O 1
ATOM 1905 N N . PRO A 1 241 ? -3.342 14.146 -8.803 1.00 91.44 241 PRO A N 1
ATOM 1906 C CA . PRO A 1 241 ? -3.069 15.577 -8.643 1.00 91.44 241 PRO A CA 1
ATOM 1907 C C . PRO A 1 241 ? -3.627 16.400 -9.819 1.00 91.44 241 PRO A C 1
ATOM 1909 O O . PRO A 1 241 ? -3.831 15.846 -10.904 1.00 91.44 241 PRO A O 1
ATOM 1912 N N . PRO A 1 242 ? -3.822 17.725 -9.665 1.00 94.75 242 PRO A N 1
ATOM 1913 C CA . PRO A 1 242 ? -3.505 18.573 -8.500 1.00 94.75 242 PRO A CA 1
ATOM 1914 C C . PRO A 1 242 ? -4.451 18.371 -7.299 1.00 94.75 242 PRO A C 1
ATOM 1916 O O . PRO A 1 242 ? -5.624 18.051 -7.482 1.00 94.75 242 PRO A O 1
ATOM 1919 N N . PHE A 1 243 ? -3.959 18.565 -6.067 1.00 95.50 243 PHE A N 1
ATOM 1920 C CA . PHE A 1 243 ? -4.730 18.308 -4.833 1.00 95.50 243 PHE A CA 1
ATOM 1921 C C . PHE A 1 243 ? -5.348 19.571 -4.212 1.00 95.50 243 PHE A C 1
ATOM 1923 O O . PHE A 1 243 ? -6.234 19.473 -3.369 1.00 95.50 243 PHE A O 1
ATOM 1930 N N . GLU A 1 244 ? -4.909 20.760 -4.625 1.00 94.12 244 GLU A N 1
ATOM 1931 C CA . GLU A 1 244 ? -5.220 22.071 -4.035 1.00 94.12 244 GLU A CA 1
ATOM 1932 C C . GLU A 1 244 ? -6.712 22.424 -4.056 1.00 94.12 244 GLU A C 1
ATOM 1934 O O . GLU A 1 244 ? -7.133 23.330 -3.346 1.00 94.12 244 GLU A O 1
ATOM 1939 N N . GLY A 1 245 ? -7.513 21.735 -4.873 1.00 96.50 245 GLY A N 1
ATOM 1940 C CA . GLY A 1 245 ? -8.970 21.880 -4.917 1.00 96.50 245 GLY A CA 1
ATOM 1941 C C . GLY A 1 245 ? -9.744 20.685 -4.355 1.00 96.50 245 GLY A C 1
ATOM 1942 O O . GLY A 1 245 ? -10.970 20.747 -4.266 1.00 96.50 245 GLY A O 1
ATOM 1943 N N . LEU A 1 246 ? -9.065 19.592 -4.000 1.00 98.19 246 LEU A N 1
ATOM 1944 C CA . LEU A 1 246 ? -9.710 18.345 -3.602 1.00 98.19 246 LEU A CA 1
ATOM 1945 C C . LEU A 1 246 ? -10.056 18.366 -2.114 1.00 98.19 246 LEU A C 1
ATOM 1947 O O . LEU A 1 246 ? -9.227 18.714 -1.277 1.00 98.19 246 LEU A O 1
ATOM 1951 N N . LYS A 1 247 ? -11.289 17.972 -1.798 1.00 98.50 247 LYS A N 1
ATOM 1952 C CA . LYS A 1 247 ? -11.832 17.885 -0.431 1.00 98.50 247 LYS A CA 1
ATOM 1953 C C . LYS A 1 247 ? -12.145 16.459 0.006 1.00 98.50 247 LYS A C 1
ATOM 1955 O O . LYS A 1 247 ? -12.541 16.225 1.143 1.00 98.50 247 LYS A O 1
ATOM 1960 N N . GLU A 1 248 ? -11.983 15.508 -0.904 1.00 98.25 248 GLU A N 1
ATOM 1961 C CA . GLU A 1 248 ? -12.294 14.106 -0.678 1.00 98.25 248 GLU A CA 1
ATOM 1962 C C . GLU A 1 248 ? -11.206 13.224 -1.276 1.00 98.25 248 GLU A C 1
ATOM 1964 O O . GLU A 1 248 ? -10.675 13.546 -2.337 1.00 98.25 248 GLU A O 1
ATOM 1969 N N . ALA A 1 249 ? -10.925 12.091 -0.638 1.00 97.06 249 ALA A N 1
ATOM 1970 C CA . ALA A 1 249 ? -10.166 10.975 -1.198 1.00 97.06 249 ALA A CA 1
ATOM 1971 C C . ALA A 1 249 ? -10.969 9.675 -1.058 1.00 97.06 249 ALA A C 1
ATOM 1973 O O . ALA A 1 249 ? -11.806 9.549 -0.163 1.00 97.06 249 ALA A O 1
ATOM 1974 N N . GLY A 1 250 ? -10.744 8.706 -1.950 1.00 86.00 250 GLY A N 1
ATOM 1975 C CA . GLY A 1 250 ? -11.516 7.460 -1.939 1.00 86.00 250 GLY A CA 1
ATOM 1976 C C . GLY A 1 250 ? -11.410 6.630 -3.210 1.00 86.00 250 GLY A C 1
ATOM 1977 O O . GLY A 1 250 ? -12.398 6.447 -3.928 1.00 86.00 250 GLY A O 1
ATOM 1978 N N . THR A 1 251 ? -10.210 6.156 -3.528 1.00 83.81 251 THR A N 1
ATOM 1979 C CA . THR A 1 251 ? -9.895 5.676 -4.881 1.00 83.81 251 THR A CA 1
ATOM 1980 C C . THR A 1 251 ? -9.833 4.158 -5.023 1.00 83.81 251 THR A C 1
ATOM 1982 O O . THR A 1 251 ? -10.320 3.631 -6.023 1.00 83.81 251 THR A O 1
ATOM 1985 N N . VAL A 1 252 ? -9.295 3.445 -4.030 1.00 95.19 252 VAL A N 1
ATOM 1986 C CA . VAL A 1 252 ? -8.975 2.009 -4.126 1.00 95.19 252 VAL A CA 1
ATOM 1987 C C . VAL A 1 252 ? -9.746 1.199 -3.087 1.00 95.19 252 VAL A C 1
ATOM 1989 O O . VAL A 1 252 ? -9.855 1.599 -1.930 1.00 95.19 252 VAL A O 1
ATOM 1992 N N . THR A 1 253 ? -10.242 0.032 -3.502 1.00 97.88 253 THR A N 1
ATOM 1993 C CA . THR A 1 253 ? -10.759 -0.995 -2.588 1.00 97.88 253 THR A CA 1
ATOM 1994 C C . THR A 1 253 ? -9.642 -1.985 -2.280 1.00 97.88 253 THR A C 1
ATOM 1996 O O . THR A 1 253 ? -8.993 -2.488 -3.194 1.00 97.88 253 THR A O 1
ATOM 1999 N N . TRP A 1 254 ? -9.410 -2.276 -1.006 1.00 98.56 254 TRP A N 1
ATOM 2000 C CA . TRP A 1 254 ? -8.483 -3.308 -0.555 1.00 98.56 254 TRP A CA 1
ATOM 2001 C C . TRP A 1 254 ? -9.245 -4.611 -0.336 1.00 98.56 254 TRP A C 1
ATOM 2003 O O . TRP A 1 254 ? -10.241 -4.643 0.386 1.00 98.56 254 TRP A O 1
ATOM 2013 N N . ARG A 1 255 ? -8.776 -5.690 -0.960 1.00 98.56 255 ARG A N 1
ATOM 2014 C CA . ARG A 1 255 ? -9.284 -7.048 -0.767 1.00 98.56 255 ARG A CA 1
ATOM 2015 C C . ARG A 1 255 ? -8.470 -7.752 0.296 1.00 98.56 255 ARG A C 1
ATOM 2017 O O . ARG A 1 255 ? -7.247 -7.779 0.191 1.00 98.56 255 ARG A O 1
ATOM 2024 N N . LEU A 1 256 ? -9.144 -8.340 1.276 1.00 98.75 256 LEU A N 1
ATOM 2025 C CA . LEU A 1 256 ? -8.545 -9.142 2.328 1.00 98.75 256 LEU A CA 1
ATOM 2026 C C . LEU A 1 256 ? -9.112 -10.564 2.303 1.00 98.75 256 LEU A C 1
ATOM 2028 O O . LEU A 1 256 ? -10.322 -10.759 2.180 1.00 98.75 256 LEU A O 1
ATOM 2032 N N . GLN A 1 257 ? -8.252 -11.573 2.441 1.00 98.44 257 GLN A N 1
ATOM 2033 C CA . GLN A 1 257 ? -8.678 -12.976 2.443 1.00 98.44 257 GLN A CA 1
ATOM 2034 C C . GLN A 1 257 ? -7.748 -13.859 3.278 1.00 98.44 257 GLN A C 1
ATOM 2036 O O . GLN A 1 257 ? -6.542 -13.627 3.323 1.00 98.44 257 GLN A O 1
ATOM 2041 N N . ALA A 1 258 ? -8.312 -14.899 3.894 1.00 98.50 258 ALA A N 1
ATOM 2042 C CA . ALA A 1 258 ? -7.578 -15.949 4.588 1.00 98.50 258 ALA A CA 1
ATOM 2043 C C . ALA A 1 258 ? -7.388 -17.194 3.711 1.00 98.50 258 ALA A C 1
ATOM 2045 O O . ALA A 1 258 ? -8.249 -17.576 2.916 1.00 98.50 258 ALA A O 1
ATOM 2046 N N . PHE A 1 259 ? -6.271 -17.878 3.931 1.00 98.50 259 PHE A N 1
ATOM 2047 C CA . PHE A 1 259 ? -5.820 -19.058 3.200 1.00 98.50 259 PHE A CA 1
ATOM 2048 C C . PHE A 1 259 ? -5.396 -20.148 4.184 1.00 98.50 259 PHE A C 1
ATOM 2050 O O . PHE A 1 259 ? -4.825 -19.856 5.230 1.00 98.50 259 PHE A O 1
ATOM 2057 N N . ASP A 1 260 ? -5.691 -21.412 3.893 1.00 97.75 260 ASP A N 1
ATOM 2058 C CA . ASP A 1 260 ? -5.364 -22.539 4.773 1.00 97.75 260 ASP A CA 1
ATOM 2059 C C . ASP A 1 260 ? -3.890 -22.970 4.667 1.00 97.75 260 ASP A C 1
ATOM 2061 O O . ASP A 1 260 ? -3.357 -23.599 5.588 1.00 97.75 260 ASP A O 1
ATOM 2065 N N . LYS A 1 261 ? -3.222 -22.582 3.572 1.00 96.88 261 LYS A N 1
ATOM 2066 C CA . LYS A 1 261 ? -1.785 -22.751 3.314 1.00 96.88 261 LYS A CA 1
ATOM 2067 C C . LYS A 1 261 ? -1.073 -21.395 3.315 1.00 96.88 261 LYS A C 1
ATOM 2069 O O . LYS A 1 261 ? -1.704 -20.353 3.430 1.00 96.88 261 LYS A O 1
ATOM 2074 N N . GLY A 1 262 ? 0.255 -21.420 3.216 1.00 96.19 262 GLY A N 1
ATOM 2075 C CA . GLY A 1 262 ? 1.081 -20.212 3.282 1.00 96.19 262 GLY A CA 1
ATOM 2076 C C . GLY A 1 262 ? 0.936 -19.266 2.083 1.00 96.19 262 GLY A C 1
ATOM 2077 O O . GLY A 1 262 ? 0.171 -19.504 1.145 1.00 96.19 262 GLY A O 1
ATOM 2078 N N . TRP A 1 263 ? 1.750 -18.212 2.100 1.00 96.62 263 TRP A N 1
ATOM 2079 C CA . TRP A 1 263 ? 1.753 -17.083 1.164 1.00 96.62 263 TRP A CA 1
ATOM 2080 C C . TRP A 1 263 ? 1.725 -17.454 -0.324 1.00 96.62 263 TRP A C 1
ATOM 2082 O O . TRP A 1 263 ? 1.189 -16.702 -1.133 1.00 96.62 263 TRP A O 1
ATOM 2092 N N . SER A 1 264 ? 2.257 -18.612 -0.723 1.00 96.56 264 SER A N 1
ATOM 2093 C CA . SER A 1 264 ? 2.228 -19.047 -2.123 1.00 96.56 264 SER A CA 1
ATOM 2094 C C . SER A 1 264 ? 0.800 -19.260 -2.641 1.00 96.56 264 SER A C 1
ATOM 2096 O O . SER A 1 264 ? 0.521 -18.962 -3.803 1.00 96.56 264 SER A O 1
ATOM 2098 N N . GLN A 1 265 ? -0.129 -19.701 -1.784 1.00 97.81 265 GLN A N 1
ATOM 2099 C CA . GLN A 1 265 ? -1.554 -19.802 -2.117 1.00 97.81 265 GLN A CA 1
ATOM 2100 C C . GLN A 1 265 ? -2.188 -18.413 -2.264 1.00 97.81 265 GLN A C 1
ATOM 2102 O O . GLN A 1 265 ? -2.933 -18.183 -3.217 1.00 97.81 265 GLN A O 1
ATOM 2107 N N . ALA A 1 266 ? -1.849 -17.483 -1.368 1.00 97.56 266 ALA A N 1
ATOM 2108 C CA . ALA A 1 266 ? -2.280 -16.090 -1.448 1.00 97.56 266 ALA A CA 1
ATOM 2109 C C . ALA A 1 266 ? -1.810 -15.419 -2.749 1.00 97.56 266 ALA A C 1
ATOM 2111 O O . ALA A 1 266 ? -2.609 -14.819 -3.467 1.00 97.56 266 ALA A O 1
ATOM 2112 N N . VAL A 1 267 ? -0.536 -15.590 -3.111 1.00 96.94 267 VAL A N 1
ATOM 2113 C CA . VAL A 1 267 ? 0.026 -15.066 -4.363 1.00 96.94 267 VAL A CA 1
ATOM 2114 C C . VAL A 1 267 ? -0.636 -15.709 -5.579 1.00 96.94 267 VAL A C 1
ATOM 2116 O O . VAL A 1 267 ? -0.962 -15.007 -6.533 1.00 96.94 267 VAL A O 1
ATOM 2119 N N . ALA A 1 268 ? -0.883 -17.022 -5.570 1.00 97.69 268 ALA A N 1
ATOM 2120 C CA . ALA A 1 268 ? -1.595 -17.687 -6.663 1.00 97.69 268 ALA A CA 1
ATOM 2121 C C . ALA A 1 268 ? -3.021 -17.134 -6.842 1.00 97.69 268 ALA A C 1
ATOM 2123 O O . ALA A 1 268 ? -3.470 -16.915 -7.973 1.00 97.69 268 ALA A O 1
ATOM 2124 N N . ARG A 1 269 ? -3.716 -16.848 -5.733 1.00 97.06 269 ARG A N 1
ATOM 2125 C CA . ARG A 1 269 ? -5.037 -16.211 -5.750 1.00 97.06 269 ARG A CA 1
ATOM 2126 C C . ARG A 1 269 ? -4.974 -14.791 -6.312 1.00 97.06 269 ARG A C 1
ATOM 2128 O O . ARG A 1 269 ? -5.757 -14.479 -7.208 1.00 97.06 269 ARG A O 1
ATOM 2135 N N . TYR A 1 270 ? -4.026 -13.973 -5.856 1.00 97.00 270 TYR A N 1
ATOM 2136 C CA . TYR A 1 270 ? -3.805 -12.633 -6.401 1.00 97.00 270 TYR A CA 1
ATOM 2137 C C . TYR A 1 270 ? -3.486 -12.672 -7.900 1.00 97.00 270 TYR A C 1
ATOM 2139 O O . TYR A 1 270 ? -4.088 -11.931 -8.670 1.00 97.00 270 TYR A O 1
ATOM 2147 N N . ARG A 1 271 ? -2.608 -13.580 -8.345 1.00 95.81 271 ARG A N 1
ATOM 2148 C CA . ARG A 1 271 ? -2.292 -13.761 -9.772 1.00 95.81 271 ARG A CA 1
ATOM 2149 C C . ARG A 1 271 ? -3.530 -14.106 -10.589 1.00 95.81 271 ARG A C 1
ATOM 2151 O O . ARG A 1 271 ? -3.719 -13.523 -11.644 1.00 95.81 271 ARG A O 1
ATOM 2158 N N . THR A 1 272 ? -4.391 -14.986 -10.078 1.00 96.19 272 THR A N 1
ATOM 2159 C CA . THR A 1 272 ? -5.662 -15.329 -10.737 1.00 96.19 272 THR A CA 1
ATOM 2160 C C . THR A 1 272 ? -6.557 -14.100 -10.896 1.00 96.19 272 THR A C 1
ATOM 2162 O O . THR A 1 272 ? -7.111 -13.882 -11.969 1.00 96.19 272 THR A O 1
ATOM 2165 N N . TRP A 1 273 ? -6.682 -13.275 -9.849 1.00 96.06 273 TRP A N 1
ATOM 2166 C CA . TRP A 1 273 ? -7.418 -12.012 -9.938 1.00 96.06 273 TRP A CA 1
ATOM 2167 C C . TRP A 1 273 ? -6.770 -11.069 -10.962 1.00 96.06 273 TRP A C 1
ATOM 2169 O O . TRP A 1 273 ? -7.437 -10.640 -11.900 1.00 96.06 273 TRP A O 1
ATOM 2179 N N . ARG A 1 274 ? -5.465 -10.812 -10.845 1.00 95.19 274 ARG A N 1
ATOM 2180 C CA . ARG A 1 274 ? -4.719 -9.908 -11.726 1.00 95.19 274 ARG A CA 1
ATOM 2181 C C . ARG A 1 274 ? -4.847 -10.319 -13.189 1.00 95.19 274 ARG A C 1
ATOM 2183 O O . ARG A 1 274 ? -5.168 -9.482 -14.017 1.00 95.19 274 ARG A O 1
ATOM 2190 N N . ASP A 1 275 ? -4.631 -11.592 -13.504 1.00 94.25 275 ASP A N 1
ATOM 2191 C CA . ASP A 1 275 ? -4.654 -12.094 -14.881 1.00 94.25 275 ASP A CA 1
ATOM 2192 C C . ASP A 1 275 ? -6.066 -12.024 -15.499 1.00 94.25 275 ASP A C 1
ATOM 2194 O O . ASP A 1 275 ? -6.195 -11.913 -16.715 1.00 94.25 275 ASP A O 1
ATOM 2198 N N . GLY A 1 276 ? -7.120 -12.049 -14.673 1.00 94.88 276 GLY A N 1
ATOM 2199 C CA . GLY A 1 276 ? -8.508 -11.890 -15.118 1.00 94.88 276 GLY A CA 1
ATOM 2200 C C . GLY A 1 276 ? -8.992 -10.441 -15.253 1.00 94.88 276 GLY A C 1
ATOM 2201 O O . GLY A 1 276 ? -9.972 -10.208 -15.955 1.00 94.88 276 GLY A O 1
ATOM 2202 N N . HIS A 1 277 ? -8.336 -9.476 -14.599 1.00 95.00 277 HIS A N 1
ATOM 2203 C CA . HIS A 1 277 ? -8.847 -8.100 -14.480 1.00 95.00 277 HIS A CA 1
ATOM 2204 C C . HIS A 1 277 ? -7.890 -7.035 -15.022 1.00 95.00 277 HIS A C 1
ATOM 2206 O O . HIS A 1 277 ? -8.335 -6.014 -15.540 1.00 95.00 277 HIS A O 1
ATOM 2212 N N . VAL A 1 278 ? -6.580 -7.252 -14.915 1.00 93.75 278 VAL A N 1
ATOM 2213 C CA . VAL A 1 278 ? -5.554 -6.284 -15.305 1.00 93.75 278 VAL A CA 1
ATOM 2214 C C . VAL A 1 278 ? -5.078 -6.585 -16.718 1.00 93.75 278 VAL A C 1
ATOM 2216 O O . VAL A 1 278 ? -4.601 -7.679 -17.026 1.00 93.75 278 VAL A O 1
ATOM 2219 N N . ARG A 1 279 ? -5.130 -5.577 -17.589 1.00 91.00 279 ARG A N 1
ATOM 2220 C CA . ARG A 1 279 ? -4.602 -5.691 -18.949 1.00 91.00 279 ARG A CA 1
ATOM 2221 C C . ARG A 1 279 ? -3.083 -5.516 -18.951 1.00 91.00 279 ARG A C 1
ATOM 2223 O O . ARG A 1 279 ? -2.581 -4.397 -18.991 1.00 91.00 279 ARG A O 1
ATOM 2230 N N . ILE A 1 280 ? -2.357 -6.628 -18.978 1.00 85.69 280 ILE A N 1
ATOM 2231 C CA . ILE A 1 280 ? -0.894 -6.649 -19.105 1.00 85.69 280 ILE A CA 1
ATOM 2232 C C . ILE A 1 280 ? -0.522 -7.040 -20.540 1.00 85.69 280 ILE A C 1
ATOM 2234 O O . ILE A 1 280 ? -1.100 -7.964 -21.113 1.00 85.69 280 ILE A O 1
ATOM 2238 N N . ALA A 1 281 ? 0.436 -6.332 -21.145 1.00 88.12 281 ALA A N 1
ATOM 2239 C CA . ALA A 1 281 ? 0.957 -6.710 -22.456 1.00 88.12 281 ALA A CA 1
ATOM 2240 C C . ALA A 1 281 ? 1.642 -8.091 -22.381 1.00 88.12 281 ALA A C 1
ATOM 2242 O O . ALA A 1 281 ? 2.377 -8.353 -21.424 1.00 88.12 281 ALA A O 1
ATOM 2243 N N . PRO A 1 282 ? 1.437 -8.983 -23.368 1.00 87.25 282 PRO A N 1
ATOM 2244 C CA . PRO A 1 282 ? 2.082 -10.286 -23.355 1.00 87.25 282 PRO A CA 1
ATOM 2245 C C . PRO A 1 282 ? 3.600 -10.117 -23.417 1.00 87.25 282 PRO A C 1
ATOM 2247 O O . PRO A 1 282 ? 4.122 -9.305 -24.186 1.00 87.25 282 PRO A O 1
ATOM 2250 N N . ARG A 1 283 ? 4.318 -10.917 -22.626 1.00 88.94 283 ARG A N 1
ATOM 2251 C CA . ARG A 1 283 ? 5.778 -10.965 -22.700 1.00 88.94 283 ARG A CA 1
ATOM 2252 C C . ARG A 1 283 ? 6.184 -11.483 -24.090 1.00 88.94 283 ARG A C 1
ATOM 2254 O O . ARG A 1 283 ? 5.711 -12.554 -24.472 1.00 88.94 283 ARG A O 1
ATOM 2261 N N . PRO A 1 284 ? 7.045 -10.775 -24.844 1.00 91.50 284 PRO A N 1
ATOM 2262 C CA . PRO A 1 284 ? 7.513 -11.262 -26.138 1.00 91.50 284 PRO A CA 1
ATOM 2263 C C . PRO A 1 284 ? 8.202 -12.627 -26.015 1.00 91.50 284 PRO A C 1
ATOM 2265 O O . PRO A 1 284 ? 8.924 -12.868 -25.047 1.00 91.50 284 PRO A O 1
ATOM 2268 N N . SER A 1 285 ? 8.029 -13.506 -27.007 1.00 91.75 285 SER A N 1
ATOM 2269 C CA . SER A 1 285 ? 8.583 -14.872 -26.983 1.00 91.75 285 SER A CA 1
ATOM 2270 C C . SER A 1 285 ? 10.113 -14.915 -26.942 1.00 91.75 285 SER A C 1
ATOM 2272 O O . SER A 1 285 ? 10.688 -15.848 -26.387 1.00 91.75 285 SER A O 1
ATOM 2274 N N . TRP A 1 286 ? 10.783 -13.898 -27.489 1.00 89.25 286 TRP A N 1
ATOM 2275 C CA . TRP A 1 286 ? 12.240 -13.785 -27.440 1.00 89.25 286 TRP A CA 1
ATOM 2276 C C . TRP A 1 286 ? 12.756 -13.466 -26.030 1.00 89.25 286 TRP A C 1
ATOM 2278 O O . TRP A 1 286 ? 13.890 -13.801 -25.705 1.00 89.25 286 TRP A O 1
ATOM 2288 N N . ALA A 1 287 ? 11.937 -12.878 -25.149 1.00 91.81 287 ALA A N 1
ATOM 2289 C CA . ALA A 1 287 ? 12.400 -12.420 -23.839 1.00 91.81 287 ALA A CA 1
ATOM 2290 C C . ALA A 1 287 ? 12.871 -13.571 -22.935 1.00 91.81 287 ALA A C 1
ATOM 2292 O O . ALA A 1 287 ? 13.763 -13.373 -22.118 1.00 91.81 287 ALA A O 1
ATOM 2293 N N . SER A 1 288 ? 12.311 -14.778 -23.083 1.00 91.44 288 SER A N 1
ATOM 2294 C CA . SER A 1 288 ? 12.757 -15.967 -22.339 1.00 91.44 288 SER A CA 1
ATOM 2295 C C . SER A 1 288 ? 14.063 -16.570 -22.863 1.00 91.44 288 SER A C 1
ATOM 2297 O O . SER A 1 288 ? 14.611 -17.468 -22.231 1.00 91.44 288 SER A O 1
ATOM 2299 N N . GLN A 1 289 ? 14.537 -16.128 -24.030 1.00 91.88 289 GLN A N 1
ATOM 2300 C CA . GLN A 1 289 ? 15.802 -16.573 -24.621 1.00 91.88 289 GLN A CA 1
ATOM 2301 C C . GLN A 1 289 ? 16.982 -15.740 -24.107 1.00 91.88 289 GLN A C 1
ATOM 2303 O O . GLN A 1 289 ? 18.121 -16.213 -24.097 1.00 91.88 289 GLN A O 1
ATOM 2308 N N . ILE A 1 290 ? 16.699 -14.522 -23.638 1.00 93.19 290 ILE A N 1
ATOM 2309 C CA . ILE A 1 290 ? 17.693 -13.612 -23.083 1.00 93.19 290 ILE A CA 1
ATOM 2310 C C . ILE A 1 290 ? 18.187 -14.144 -21.740 1.00 93.19 290 ILE A C 1
ATOM 2312 O O . ILE A 1 290 ? 17.416 -14.577 -20.887 1.00 93.19 290 ILE A O 1
ATOM 2316 N N . SER A 1 291 ? 19.500 -14.145 -21.557 1.00 92.69 291 SER A N 1
ATOM 2317 C CA . SER A 1 291 ? 20.170 -14.602 -20.333 1.00 92.69 291 SER A CA 1
ATOM 2318 C C . SER A 1 291 ? 21.222 -13.616 -19.836 1.00 92.69 291 SER A C 1
ATOM 2320 O O . SER A 1 291 ? 21.808 -13.832 -18.780 1.00 92.69 291 SER A O 1
ATOM 2322 N N . PHE A 1 292 ? 21.444 -12.531 -20.577 1.00 91.88 292 PHE A N 1
ATOM 2323 C CA . PHE A 1 292 ? 22.366 -11.474 -20.206 1.00 91.88 292 PHE A CA 1
ATOM 2324 C C . PHE A 1 292 ? 21.853 -10.123 -20.706 1.00 91.88 292 PHE A C 1
ATOM 2326 O O . PHE A 1 292 ? 21.417 -9.998 -21.851 1.00 91.88 292 PHE A O 1
ATOM 2333 N N . VAL A 1 293 ? 21.903 -9.115 -19.839 1.00 89.75 293 VAL A N 1
ATOM 2334 C CA . VAL A 1 293 ? 21.585 -7.727 -20.179 1.00 89.75 293 VAL A CA 1
ATOM 2335 C C . VAL A 1 293 ? 22.818 -6.890 -19.880 1.00 89.75 293 VAL A C 1
ATOM 2337 O O . VAL A 1 293 ? 23.253 -6.836 -18.731 1.00 89.75 293 VAL A O 1
ATOM 2340 N N . ASN A 1 294 ? 23.372 -6.219 -20.883 1.00 87.94 294 ASN A N 1
ATOM 2341 C CA . ASN A 1 294 ? 24.352 -5.157 -20.671 1.00 87.94 294 ASN A CA 1
ATOM 2342 C C . ASN A 1 294 ? 23.655 -3.801 -20.777 1.00 87.94 294 ASN A C 1
ATOM 2344 O O . ASN A 1 294 ? 22.800 -3.593 -21.633 1.00 87.94 294 ASN A O 1
ATOM 2348 N N . GLY A 1 295 ? 24.021 -2.859 -19.914 1.00 86.56 295 GLY A N 1
ATOM 2349 C CA . GLY A 1 295 ? 23.410 -1.533 -19.877 1.00 86.56 295 GLY A CA 1
ATOM 2350 C C . GLY A 1 295 ? 24.435 -0.412 -19.807 1.00 86.56 295 GLY A C 1
ATOM 2351 O O . GLY A 1 295 ? 25.611 -0.650 -19.547 1.00 86.56 295 GLY A O 1
ATOM 2352 N N . GLY A 1 296 ? 23.980 0.820 -20.040 1.00 76.31 296 GLY A N 1
ATOM 2353 C CA . GLY A 1 296 ? 24.794 2.024 -19.829 1.00 76.31 296 GLY A CA 1
ATOM 2354 C C . GLY A 1 296 ? 25.740 2.385 -20.979 1.00 76.31 296 GLY A C 1
ATOM 2355 O O . GLY A 1 296 ? 26.536 3.309 -20.845 1.00 76.31 296 GLY A O 1
ATOM 2356 N N . VAL A 1 297 ? 25.654 1.689 -22.114 1.00 83.88 297 VAL A N 1
ATOM 2357 C CA . VAL A 1 297 ? 26.569 1.857 -23.256 1.00 83.88 297 VAL A CA 1
ATOM 2358 C C . VAL A 1 297 ? 25.929 2.633 -24.411 1.00 83.88 297 VAL A C 1
ATOM 2360 O O . VAL A 1 297 ? 24.717 2.865 -24.426 1.00 83.88 297 VAL A O 1
ATOM 2363 N N . ASN A 1 298 ? 26.741 3.041 -25.389 1.00 89.50 298 ASN A N 1
ATOM 2364 C CA . ASN A 1 298 ? 26.256 3.536 -26.680 1.00 89.50 298 ASN A CA 1
ATOM 2365 C C . ASN A 1 298 ? 26.319 2.406 -27.721 1.00 89.50 298 ASN A C 1
ATOM 2367 O O . ASN A 1 298 ? 26.769 1.300 -27.434 1.00 89.50 298 ASN A O 1
ATOM 2371 N N . ALA A 1 299 ? 25.884 2.680 -28.951 1.00 91.19 299 ALA A N 1
ATOM 2372 C CA . ALA A 1 299 ? 25.943 1.688 -30.028 1.00 91.19 299 ALA A CA 1
ATOM 2373 C C . ALA A 1 299 ? 27.344 1.495 -30.659 1.00 91.19 299 ALA A C 1
ATOM 2375 O O . ALA A 1 299 ? 27.446 0.787 -31.655 1.00 91.19 299 ALA A O 1
ATOM 2376 N N . ALA A 1 300 ? 28.422 2.098 -30.143 1.00 92.50 300 ALA A N 1
ATOM 2377 C CA . ALA A 1 300 ? 29.740 1.986 -30.776 1.00 92.50 300 ALA A CA 1
ATOM 2378 C C . ALA A 1 300 ? 30.198 0.516 -30.925 1.00 92.50 300 ALA A C 1
ATOM 2380 O O . ALA A 1 300 ? 30.008 -0.265 -29.989 1.00 92.50 300 ALA A O 1
ATOM 2381 N N . PRO A 1 301 ? 30.828 0.133 -32.058 1.00 91.31 301 PRO A N 1
ATOM 2382 C CA . PRO A 1 301 ? 31.241 -1.249 -32.328 1.00 91.31 301 PRO A CA 1
ATOM 2383 C C . PRO A 1 301 ? 32.122 -1.873 -31.243 1.00 91.31 301 PRO A C 1
ATOM 2385 O O . PRO A 1 301 ? 31.990 -3.063 -30.976 1.00 91.31 301 PRO A O 1
ATOM 2388 N N . MET A 1 302 ? 32.937 -1.068 -30.550 1.00 92.94 302 MET A N 1
ATOM 2389 C CA . MET A 1 302 ? 33.766 -1.541 -29.434 1.00 92.94 302 MET A CA 1
ATOM 2390 C C . MET A 1 302 ? 32.958 -2.269 -28.348 1.00 92.94 302 MET A C 1
ATOM 2392 O O . MET A 1 302 ? 33.450 -3.215 -27.749 1.00 92.94 302 MET A O 1
ATOM 2396 N N . TRP A 1 303 ? 31.702 -1.875 -28.097 1.00 91.69 303 TRP A N 1
ATOM 2397 C CA . TRP A 1 303 ? 30.867 -2.543 -27.095 1.00 91.69 303 TRP A CA 1
ATOM 2398 C C . TRP A 1 303 ? 30.410 -3.919 -27.556 1.00 91.69 303 TRP A C 1
ATOM 2400 O O . TRP A 1 303 ? 30.312 -4.831 -26.741 1.00 91.69 303 TRP A O 1
ATOM 2410 N N . LEU A 1 304 ? 30.171 -4.081 -28.856 1.00 89.12 304 LEU A N 1
ATOM 2411 C CA . LEU A 1 304 ? 29.858 -5.374 -29.446 1.00 89.12 304 LEU A CA 1
ATOM 2412 C C . LEU A 1 304 ? 31.080 -6.298 -29.416 1.00 89.12 304 LEU A C 1
ATOM 2414 O O . LEU A 1 304 ? 30.953 -7.457 -29.040 1.00 89.12 304 LEU A O 1
ATOM 2418 N N . GLU A 1 305 ? 32.269 -5.768 -29.712 1.00 90.69 305 GLU A N 1
ATOM 2419 C CA . GLU A 1 305 ? 33.536 -6.498 -29.575 1.00 90.69 305 GLU A CA 1
ATOM 2420 C C . GLU A 1 305 ? 33.787 -6.930 -28.123 1.00 90.69 305 GLU A C 1
ATOM 2422 O O . GLU A 1 305 ? 34.153 -8.076 -27.867 1.00 90.69 305 GLU A O 1
ATOM 2427 N N . HIS A 1 306 ? 33.535 -6.047 -27.152 1.00 92.00 306 HIS A N 1
ATOM 2428 C CA . HIS A 1 306 ? 33.651 -6.378 -25.731 1.00 92.00 306 HIS A CA 1
ATOM 2429 C C . HIS A 1 306 ? 32.638 -7.436 -25.290 1.00 92.00 306 HIS A C 1
ATOM 2431 O O . HIS A 1 306 ? 32.997 -8.326 -24.521 1.00 92.00 306 HIS A O 1
ATOM 2437 N N . LEU A 1 307 ? 31.396 -7.377 -25.782 1.00 90.81 307 LEU A N 1
ATOM 2438 C CA . LEU A 1 307 ? 30.411 -8.430 -25.537 1.00 90.81 307 LEU A CA 1
ATOM 2439 C C . LEU A 1 307 ? 30.886 -9.761 -26.115 1.00 90.81 307 LEU A C 1
ATOM 2441 O O . LEU A 1 307 ? 30.934 -10.748 -25.391 1.00 90.81 307 LEU A O 1
ATOM 2445 N N . GLU A 1 308 ? 31.300 -9.787 -27.379 1.00 91.50 308 GLU A N 1
ATOM 2446 C CA . GLU A 1 308 ? 31.816 -10.993 -28.035 1.00 91.50 308 GLU A CA 1
ATOM 2447 C C . GLU A 1 308 ? 32.987 -11.609 -27.282 1.00 91.50 308 GLU A C 1
ATOM 2449 O O . GLU A 1 308 ? 33.020 -12.821 -27.083 1.00 91.50 308 GLU A O 1
ATOM 2454 N N . GLN A 1 309 ? 33.923 -10.776 -26.832 1.00 93.62 309 GLN A N 1
ATOM 2455 C CA . GLN A 1 309 ? 35.069 -11.218 -26.051 1.00 93.62 309 GLN A CA 1
ATOM 2456 C C . GLN A 1 309 ? 34.658 -11.765 -24.677 1.00 93.62 309 GLN A C 1
ATOM 2458 O O . GLN A 1 309 ? 35.271 -12.715 -24.194 1.00 93.62 309 GLN A O 1
ATOM 2463 N N . TYR A 1 310 ? 33.658 -11.158 -24.035 1.00 92.50 310 TYR A N 1
ATOM 2464 C CA . TYR A 1 310 ? 33.252 -11.513 -22.678 1.00 92.50 310 TYR A CA 1
ATOM 2465 C C . TYR A 1 310 ? 32.365 -12.759 -22.632 1.00 92.50 310 TYR A C 1
ATOM 2467 O O . TYR A 1 310 ? 32.608 -13.648 -21.818 1.00 92.50 310 TYR A O 1
ATOM 2475 N N . ILE A 1 311 ? 31.343 -12.828 -23.489 1.00 92.19 311 ILE A N 1
ATOM 2476 C CA . ILE A 1 311 ? 30.363 -13.918 -23.462 1.00 92.19 311 ILE A CA 1
ATOM 2477 C C . ILE A 1 311 ? 30.551 -14.960 -24.561 1.00 92.19 311 ILE A C 1
ATOM 2479 O O . ILE A 1 311 ? 29.998 -16.037 -24.410 1.00 92.19 311 ILE A O 1
ATOM 2483 N N . GLY A 1 312 ? 31.299 -14.681 -25.634 1.00 92.44 312 GLY A N 1
ATOM 2484 C CA . GLY A 1 312 ? 31.399 -15.548 -26.814 1.00 92.44 312 GLY A CA 1
ATOM 2485 C C . GLY A 1 312 ? 30.349 -15.237 -27.891 1.00 92.44 312 GLY A C 1
ATOM 2486 O O . GLY A 1 312 ? 29.211 -14.858 -27.604 1.00 92.44 312 GLY A O 1
ATOM 2487 N N . THR A 1 313 ? 30.726 -15.401 -29.164 1.00 90.88 313 THR A N 1
ATOM 2488 C CA . THR A 1 313 ? 29.863 -15.079 -30.322 1.00 90.88 313 THR A CA 1
ATOM 2489 C C . THR A 1 313 ? 28.590 -15.930 -30.350 1.00 90.88 313 THR A C 1
ATOM 2491 O O . THR A 1 313 ? 27.515 -15.445 -30.695 1.00 90.88 313 THR A O 1
ATOM 2494 N N . GLU A 1 314 ? 28.686 -17.194 -29.946 1.00 91.56 314 GLU A N 1
ATOM 2495 C CA . GLU A 1 314 ? 27.581 -18.148 -29.903 1.00 91.56 314 GLU A CA 1
ATOM 2496 C C . GLU A 1 314 ? 26.481 -17.766 -28.895 1.00 91.56 314 GLU A C 1
ATOM 2498 O O . GLU A 1 314 ? 25.343 -18.224 -29.022 1.00 91.56 314 GLU A O 1
ATOM 2503 N N . TYR A 1 315 ? 26.784 -16.885 -27.935 1.00 91.19 315 TYR A N 1
ATOM 2504 C CA . TYR A 1 315 ? 25.842 -16.427 -26.914 1.00 91.19 315 TYR A CA 1
ATOM 2505 C C . TYR A 1 315 ? 25.240 -15.046 -27.201 1.00 91.19 315 TYR A C 1
ATOM 2507 O O . TYR A 1 315 ? 24.317 -14.646 -26.491 1.00 91.19 315 TYR A O 1
ATOM 2515 N N . LEU A 1 316 ? 25.683 -14.339 -28.250 1.00 89.56 316 LEU A N 1
ATOM 2516 C CA . LEU A 1 316 ? 25.162 -13.008 -28.600 1.00 89.56 316 LEU A CA 1
ATOM 2517 C C . LEU A 1 316 ? 23.639 -12.991 -28.781 1.00 89.56 316 LEU A C 1
ATOM 2519 O O . LEU A 1 316 ? 22.976 -12.080 -28.299 1.00 89.56 316 LEU A O 1
ATOM 2523 N N . SER A 1 317 ? 23.069 -14.037 -29.383 1.00 88.50 317 SER A N 1
ATOM 2524 C CA . SER A 1 317 ? 21.614 -14.182 -29.579 1.00 88.50 317 SER A CA 1
ATOM 2525 C C . SER A 1 317 ? 20.796 -14.260 -28.278 1.00 88.50 317 SER A C 1
ATOM 2527 O O . SER A 1 317 ? 19.570 -14.184 -28.305 1.00 88.50 317 SER A O 1
ATOM 2529 N N . ARG A 1 318 ? 21.462 -14.426 -27.128 1.00 91.81 318 ARG A N 1
ATOM 2530 C CA . ARG A 1 318 ? 20.863 -14.473 -25.787 1.00 91.81 318 ARG A CA 1
ATOM 2531 C C . ARG A 1 318 ? 21.140 -13.197 -24.991 1.00 91.81 318 ARG A C 1
ATOM 2533 O O . ARG A 1 318 ? 20.972 -13.195 -23.768 1.00 91.81 318 ARG A O 1
ATOM 2540 N N . THR A 1 319 ? 21.576 -12.131 -25.658 1.00 90.62 319 THR A N 1
ATOM 2541 C CA . THR A 1 319 ? 21.856 -10.832 -25.039 1.00 90.62 319 THR A CA 1
ATOM 2542 C C . THR A 1 319 ? 20.836 -9.779 -25.417 1.00 90.62 319 THR A C 1
ATOM 2544 O O . THR A 1 319 ? 20.213 -9.851 -26.468 1.00 90.62 319 THR A O 1
ATOM 2547 N N . ILE A 1 320 ? 20.671 -8.787 -24.546 1.00 90.31 320 ILE A N 1
ATOM 2548 C CA . ILE A 1 320 ? 20.006 -7.533 -24.888 1.00 90.31 320 ILE A CA 1
ATOM 2549 C C . ILE A 1 320 ? 20.833 -6.362 -24.359 1.00 90.31 320 ILE A C 1
ATOM 2551 O O . ILE A 1 320 ? 21.255 -6.364 -23.202 1.00 90.31 320 ILE A O 1
ATOM 2555 N N . THR A 1 321 ? 21.031 -5.346 -25.198 1.00 88.31 321 THR A N 1
ATOM 2556 C CA . THR A 1 321 ? 21.735 -4.118 -24.813 1.00 88.31 321 THR A CA 1
ATOM 2557 C C . THR A 1 321 ? 20.744 -3.010 -24.472 1.00 88.31 321 THR A C 1
ATOM 2559 O O . THR A 1 321 ? 20.001 -2.539 -25.334 1.00 88.31 321 THR A O 1
ATOM 2562 N N . PHE A 1 322 ? 20.791 -2.512 -23.238 1.00 89.38 322 PHE A N 1
ATOM 2563 C CA . PHE A 1 322 ? 20.201 -1.230 -22.862 1.00 89.38 322 PHE A CA 1
ATOM 2564 C C . PHE A 1 322 ? 21.169 -0.084 -23.207 1.00 89.38 322 PHE A C 1
ATOM 2566 O O . PHE A 1 322 ? 22.069 0.267 -22.436 1.00 89.38 322 PHE A O 1
ATOM 2573 N N . ALA A 1 323 ? 20.992 0.496 -24.397 1.00 88.12 323 ALA A N 1
ATOM 2574 C CA . ALA A 1 323 ? 21.828 1.586 -24.892 1.00 88.12 323 ALA A CA 1
ATOM 2575 C C . ALA A 1 323 ? 21.383 2.944 -24.314 1.00 88.12 323 ALA A C 1
ATOM 2577 O O . ALA A 1 323 ? 20.529 3.633 -24.873 1.00 88.12 323 ALA A O 1
ATOM 2578 N N . ALA A 1 324 ? 21.963 3.332 -23.178 1.00 87.12 324 ALA A N 1
ATOM 2579 C CA . ALA A 1 324 ? 21.596 4.545 -22.445 1.00 87.12 324 ALA A CA 1
ATOM 2580 C C . ALA A 1 324 ? 22.166 5.842 -23.060 1.00 87.12 324 ALA A C 1
ATOM 2582 O O . ALA A 1 324 ? 21.654 6.933 -22.811 1.00 87.12 324 ALA A O 1
ATOM 2583 N N . THR A 1 325 ? 23.221 5.744 -23.876 1.00 89.81 325 THR A N 1
ATOM 2584 C CA . THR A 1 325 ? 23.965 6.894 -24.427 1.00 89.81 325 THR A CA 1
ATOM 2585 C C . THR A 1 325 ? 23.841 6.983 -25.952 1.00 89.81 325 THR A C 1
ATOM 2587 O O . THR A 1 325 ? 24.819 7.072 -26.688 1.00 89.81 325 THR A O 1
ATOM 2590 N N . VAL A 1 326 ? 22.603 6.934 -26.453 1.00 92.19 326 VAL A N 1
ATOM 2591 C CA . VAL A 1 326 ? 22.302 7.015 -27.900 1.00 92.19 326 VAL A CA 1
ATOM 2592 C C . VAL A 1 326 ? 22.105 8.437 -28.420 1.00 92.19 326 VAL A C 1
ATOM 2594 O O . VAL A 1 326 ? 22.096 8.647 -29.631 1.00 92.19 326 VAL A O 1
ATOM 2597 N N . ARG A 1 327 ? 21.957 9.411 -27.519 1.00 93.81 327 ARG A N 1
ATOM 2598 C CA . ARG A 1 327 ? 21.727 10.824 -27.841 1.00 93.81 327 ARG A CA 1
ATOM 2599 C C . ARG A 1 327 ? 23.047 11.580 -27.966 1.00 93.81 327 ARG A C 1
ATOM 2601 O O . ARG A 1 327 ? 24.070 11.130 -27.459 1.00 93.81 327 ARG A O 1
ATOM 2608 N N . ALA A 1 328 ? 23.010 12.727 -28.639 1.00 93.31 328 ALA A N 1
ATOM 2609 C CA . ALA A 1 328 ? 24.123 13.674 -28.647 1.00 93.31 328 ALA A CA 1
ATOM 2610 C C . ALA A 1 328 ? 24.361 14.275 -27.248 1.00 93.31 328 ALA A C 1
ATOM 2612 O O . ALA A 1 328 ? 25.497 14.541 -26.864 1.00 93.31 328 ALA A O 1
ATOM 2613 N N . GLU A 1 329 ? 23.282 14.450 -26.481 1.00 93.25 329 GLU A N 1
ATOM 2614 C CA . GLU A 1 329 ? 23.337 14.821 -25.068 1.00 93.25 329 GLU A CA 1
ATOM 2615 C C . GLU A 1 329 ? 23.873 13.670 -24.212 1.00 93.25 329 GLU A C 1
ATOM 2617 O O . GLU A 1 329 ? 23.641 12.491 -24.501 1.00 93.25 329 GLU A O 1
ATOM 2622 N N . ARG A 1 330 ? 24.541 14.011 -23.106 1.00 88.81 330 ARG A N 1
ATOM 2623 C CA . ARG A 1 330 ? 25.005 13.009 -22.139 1.00 88.81 330 ARG A CA 1
ATOM 2624 C C . ARG A 1 330 ? 23.826 12.334 -21.426 1.00 88.81 330 ARG A C 1
ATOM 2626 O O . ARG A 1 330 ? 22.690 12.815 -21.432 1.00 88.81 330 ARG A O 1
ATOM 2633 N N . PHE A 1 331 ? 24.122 11.197 -20.801 1.00 89.06 331 PHE A N 1
ATOM 2634 C CA . PHE A 1 331 ? 23.172 10.497 -19.940 1.00 89.06 331 PHE A CA 1
ATOM 2635 C C . PHE A 1 331 ? 22.631 11.440 -18.852 1.00 89.06 331 PHE A C 1
ATOM 2637 O O . PHE A 1 331 ? 23.389 12.249 -18.319 1.00 89.06 331 PHE A O 1
ATOM 2644 N N . ASP A 1 332 ? 21.325 11.366 -18.593 1.00 89.19 332 ASP A N 1
ATOM 2645 C CA . ASP A 1 332 ? 20.582 12.233 -17.664 1.00 89.19 332 ASP A CA 1
ATOM 2646 C C . ASP A 1 332 ? 20.750 13.748 -17.876 1.00 89.19 332 ASP A C 1
ATOM 2648 O O . ASP A 1 332 ? 20.681 14.549 -16.944 1.00 89.19 332 ASP A O 1
ATOM 2652 N N . GLN A 1 333 ? 20.951 14.172 -19.129 1.00 91.75 333 GLN A N 1
ATOM 2653 C CA . GLN A 1 333 ? 20.987 15.587 -19.507 1.00 91.75 333 GLN A CA 1
ATOM 2654 C C . GLN A 1 333 ? 19.971 15.903 -20.601 1.00 91.75 333 GLN A C 1
ATOM 2656 O O . GLN A 1 333 ? 19.819 15.148 -21.562 1.00 91.75 333 GLN A O 1
ATOM 2661 N N . ASN A 1 334 ? 19.274 17.035 -20.462 1.00 91.75 334 ASN A N 1
ATOM 2662 C CA . ASN A 1 334 ? 18.387 17.601 -21.483 1.00 91.75 334 ASN A CA 1
ATOM 2663 C C . ASN A 1 334 ? 17.464 16.553 -22.152 1.00 91.75 334 ASN A C 1
ATOM 2665 O O . ASN A 1 334 ? 17.524 16.343 -23.363 1.00 91.75 334 ASN A O 1
ATOM 2669 N N . HIS A 1 335 ? 16.642 15.833 -21.373 1.00 88.25 335 HIS A N 1
ATOM 2670 C CA . HIS A 1 335 ? 15.811 14.712 -21.863 1.00 88.25 335 HIS A CA 1
ATOM 2671 C C . HIS A 1 335 ? 14.859 15.076 -23.018 1.00 88.25 335 HIS A C 1
ATOM 2673 O O . HIS A 1 335 ? 14.441 14.195 -23.765 1.00 88.25 335 HIS A O 1
ATOM 2679 N N . ALA A 1 336 ? 14.538 16.362 -23.196 1.00 93.69 336 ALA A N 1
ATOM 2680 C CA . ALA A 1 336 ? 13.726 16.840 -24.312 1.00 93.69 336 ALA A CA 1
ATOM 2681 C C . ALA A 1 336 ? 14.446 16.731 -25.672 1.00 93.69 336 ALA A C 1
ATOM 2683 O O . ALA A 1 336 ? 13.798 16.541 -26.701 1.00 93.69 336 ALA A O 1
ATOM 2684 N N . ASN A 1 337 ? 15.781 16.823 -25.697 1.00 92.81 337 ASN A N 1
ATOM 2685 C CA . ASN A 1 337 ? 16.567 16.688 -26.919 1.00 92.81 337 ASN A CA 1
ATOM 2686 C C . ASN A 1 337 ? 16.889 15.211 -27.202 1.00 92.81 337 ASN A C 1
ATOM 2688 O O . ASN A 1 337 ? 17.837 14.649 -26.655 1.00 92.81 337 ASN A O 1
ATOM 2692 N N . ASN A 1 338 ? 16.105 14.583 -28.079 1.00 90.56 338 ASN A N 1
ATOM 2693 C CA . ASN A 1 338 ? 16.267 13.180 -28.485 1.00 90.56 338 ASN A CA 1
ATOM 2694 C C . ASN A 1 338 ? 17.059 12.986 -29.791 1.00 90.56 338 ASN A C 1
ATOM 2696 O O . ASN A 1 338 ? 16.942 11.944 -30.435 1.00 90.56 338 ASN A O 1
ATOM 2700 N N . VAL A 1 339 ? 17.875 13.966 -30.195 1.00 95.69 339 VAL A N 1
ATOM 2701 C CA . VAL A 1 339 ? 18.734 13.833 -31.381 1.00 95.69 339 VAL A CA 1
ATOM 2702 C C . VAL A 1 339 ? 19.841 12.799 -31.109 1.00 95.69 339 VAL A C 1
ATOM 2704 O O . VAL A 1 339 ? 20.581 12.955 -30.132 1.00 95.69 339 VAL A O 1
ATOM 2707 N N . PRO A 1 340 ? 19.982 11.744 -31.938 1.00 95.69 340 PRO A N 1
ATOM 2708 C CA . PRO A 1 340 ? 21.061 10.771 -31.792 1.00 95.69 340 PRO A CA 1
ATOM 2709 C C . PRO A 1 340 ? 22.450 11.389 -31.986 1.00 95.69 340 PRO A C 1
ATOM 2711 O O . PRO A 1 340 ? 22.585 12.392 -32.687 1.00 95.69 340 PRO A O 1
ATOM 2714 N N . TYR A 1 341 ? 23.496 10.771 -31.432 1.00 95.31 341 TYR A N 1
ATOM 2715 C CA . TYR A 1 341 ? 24.868 11.156 -31.790 1.00 95.31 341 TYR A CA 1
ATOM 2716 C C . TYR A 1 341 ? 25.161 10.829 -33.270 1.00 95.31 341 TYR A C 1
ATOM 2718 O O . TYR A 1 341 ? 24.516 9.957 -33.863 1.00 95.31 341 TYR A O 1
ATOM 2726 N N . ALA A 1 342 ? 26.116 11.539 -33.878 1.00 96.88 342 ALA A N 1
ATOM 2727 C CA . ALA A 1 342 ? 26.301 11.578 -35.333 1.00 96.88 342 ALA A CA 1
ATOM 2728 C C . ALA A 1 342 ? 26.491 10.188 -35.972 1.00 96.88 342 ALA A C 1
ATOM 2730 O O . ALA A 1 342 ? 25.902 9.883 -37.010 1.00 96.88 342 ALA A O 1
ATOM 2731 N N . GLU A 1 343 ? 27.259 9.316 -35.325 1.00 96.69 343 GLU A N 1
ATOM 2732 C CA . GLU A 1 343 ? 27.624 7.994 -35.830 1.00 96.69 343 GLU A CA 1
ATOM 2733 C C . GLU A 1 343 ? 26.590 6.904 -35.496 1.00 96.69 343 GLU A C 1
ATOM 2735 O O . GLU A 1 343 ? 26.734 5.765 -35.943 1.00 96.69 343 GLU A O 1
ATOM 2740 N N . PHE A 1 344 ? 25.518 7.219 -34.756 1.00 95.00 344 PHE A N 1
ATOM 2741 C CA . PHE A 1 344 ? 24.575 6.223 -34.228 1.00 95.00 344 PHE A CA 1
ATOM 2742 C C . PHE A 1 344 ? 23.995 5.316 -35.317 1.00 95.00 344 PHE A C 1
ATOM 2744 O O . PHE A 1 344 ? 23.905 4.099 -35.147 1.00 95.00 344 PHE A O 1
ATOM 2751 N N . ARG A 1 345 ? 23.637 5.892 -36.472 1.00 94.38 345 ARG A N 1
ATOM 2752 C CA . ARG A 1 345 ? 23.088 5.129 -37.602 1.00 94.38 345 ARG A CA 1
ATOM 2753 C C . ARG A 1 345 ? 24.088 4.108 -38.145 1.00 94.38 345 ARG A C 1
ATOM 2755 O O . ARG A 1 345 ? 23.684 2.984 -38.436 1.00 94.38 345 ARG A O 1
ATOM 2762 N N . GLU A 1 346 ? 25.347 4.500 -38.313 1.00 95.38 346 GLU A N 1
ATOM 2763 C CA . GLU A 1 346 ? 26.390 3.616 -38.843 1.00 95.38 346 GLU A CA 1
ATOM 2764 C C . GLU A 1 346 ? 26.732 2.523 -37.835 1.00 95.38 346 GLU A C 1
ATOM 2766 O O . GLU A 1 346 ? 26.768 1.344 -38.178 1.00 95.38 346 GLU A O 1
ATOM 2771 N N . HIS A 1 347 ? 26.846 2.897 -36.567 1.00 94.50 347 HIS A N 1
ATOM 2772 C CA . HIS A 1 347 ? 27.051 1.982 -35.457 1.00 94.50 347 HIS A CA 1
ATOM 2773 C C . HIS A 1 347 ? 25.960 0.902 -35.375 1.00 94.50 347 HIS A C 1
ATOM 2775 O O . HIS A 1 347 ? 26.271 -0.287 -35.329 1.00 94.50 347 HIS A O 1
ATOM 2781 N N . MET A 1 348 ? 24.678 1.266 -35.491 1.00 92.56 348 MET A N 1
ATOM 2782 C CA . MET A 1 348 ? 23.574 0.295 -35.481 1.00 92.56 348 MET A CA 1
ATOM 2783 C C . MET A 1 348 ? 23.595 -0.704 -36.649 1.00 92.56 348 MET A C 1
ATOM 2785 O O . MET A 1 348 ? 22.976 -1.765 -36.540 1.00 92.56 348 MET A O 1
ATOM 2789 N N . LYS A 1 349 ? 24.289 -0.418 -37.762 1.00 93.31 349 LYS A N 1
ATOM 2790 C CA . LYS A 1 349 ? 24.466 -1.410 -38.838 1.00 93.31 349 LYS A CA 1
ATOM 2791 C C . LYS A 1 349 ? 25.330 -2.585 -38.376 1.00 93.31 349 LYS A C 1
ATOM 2793 O O . LYS A 1 349 ? 25.012 -3.716 -38.731 1.00 93.31 349 LYS A O 1
ATOM 2798 N N . ALA A 1 350 ? 26.360 -2.334 -37.562 1.00 90.00 350 ALA A N 1
ATOM 2799 C CA . ALA A 1 350 ? 27.224 -3.382 -37.016 1.00 90.00 350 ALA A CA 1
ATOM 2800 C C . ALA A 1 350 ? 26.443 -4.330 -36.091 1.00 90.00 350 ALA A C 1
ATOM 2802 O O . ALA A 1 350 ? 26.517 -5.545 -36.252 1.00 90.00 350 ALA A O 1
ATOM 2803 N N . TRP A 1 351 ? 25.613 -3.773 -35.204 1.00 89.31 351 TRP A N 1
ATOM 2804 C CA . TRP A 1 351 ? 24.723 -4.551 -34.335 1.00 89.31 351 TRP A CA 1
ATOM 2805 C C . TRP A 1 351 ? 23.744 -5.407 -35.144 1.00 89.31 351 TRP A C 1
ATOM 2807 O O . TRP A 1 351 ? 23.683 -6.618 -34.963 1.00 89.31 351 TRP A O 1
ATOM 2817 N N . LYS A 1 352 ? 23.052 -4.813 -36.126 1.00 88.19 352 LYS A N 1
ATOM 2818 C CA . LYS A 1 352 ? 22.109 -5.552 -36.985 1.00 88.19 352 LYS A CA 1
ATOM 2819 C C . LYS A 1 352 ? 22.765 -6.683 -37.777 1.00 88.19 352 LYS A C 1
ATOM 2821 O O . LYS A 1 352 ? 22.122 -7.699 -38.009 1.00 88.19 352 LYS A O 1
ATOM 2826 N N . ALA A 1 353 ? 24.012 -6.505 -38.211 1.00 87.62 353 ALA A N 1
ATOM 2827 C CA . ALA A 1 353 ? 24.734 -7.524 -38.968 1.00 87.62 353 ALA A CA 1
ATOM 2828 C C . ALA A 1 353 ? 25.093 -8.757 -38.121 1.00 87.62 353 ALA A C 1
ATOM 2830 O O . ALA A 1 353 ? 25.228 -9.848 -38.670 1.00 87.62 353 ALA A O 1
ATOM 2831 N N . LYS A 1 354 ? 25.249 -8.592 -36.804 1.00 80.06 354 LYS A N 1
ATOM 2832 C CA . LYS A 1 354 ? 25.686 -9.652 -35.882 1.00 80.06 354 LYS A CA 1
ATOM 2833 C C . LYS A 1 354 ? 24.529 -10.403 -35.214 1.00 80.06 354 LYS A C 1
ATOM 2835 O O . LYS A 1 354 ? 24.748 -11.489 -34.691 1.00 80.06 354 LYS A O 1
ATOM 2840 N N . GLY A 1 355 ? 23.311 -9.860 -35.259 1.00 69.31 355 GLY A N 1
ATOM 2841 C CA . GLY A 1 355 ? 22.111 -10.504 -34.720 1.00 69.31 355 GLY A CA 1
ATOM 2842 C C . GLY A 1 355 ? 21.889 -10.547 -33.192 1.00 69.31 355 GLY A C 1
ATOM 2843 O O . GLY A 1 355 ? 21.039 -11.354 -32.810 1.00 69.31 355 GLY A O 1
ATOM 2844 N N . PRO A 1 356 ? 22.575 -9.776 -32.315 1.00 58.88 356 PRO A N 1
ATOM 2845 C CA . PRO A 1 356 ? 22.056 -9.492 -30.973 1.00 58.88 356 PRO A CA 1
ATOM 2846 C C . PRO A 1 356 ? 20.860 -8.526 -30.985 1.00 58.88 356 PRO A C 1
ATOM 2848 O O . PRO A 1 356 ? 20.685 -7.770 -31.975 1.00 58.88 356 PRO A O 1
#

Secondary structure (DSSP, 8-state):
-EETTEEEEE-SSEEEEEETTEEEEEEETTTTEE-B-TT--THHHHTTS--EEEE--SHHHHHHHHHHHSSSEEEE-TT---TTEEB--TTSEEEEEEEETTEEEEEEEEEE-SSSEEEEEEEEEEEEE-TTT-PEEEEEEEE-SSS-EEEEEEEEPPBPTT-EEEE-BTT-EEE-TTSPSEEEEEEETTTB-SSEEEEEPSSS-EEEEEEE-TT--S-EEEEEEEETTEEEEEEEEEPPSP-TT--EE---EEEEEEESS-HHHHHHHHHHHHHHHS-PPPPPGGGGT--EEEES--S-HHHHHHHHHHH-GGGGGGEEEE----BSSPTTS-TT--PBPTTHHHHHHHHHHH--

Sequence (356 aa):
MATERGAKVETGRYAVEIRDGAVVSFVNRMTGEEYLDGDTNWDCIRRHLPAGLGTQATESEREAAYNLYLWPWWEHPATSIWPCHHVPCPESRCEFRSDGENAGTITYSGLTDGSRAYPDESFILEIAVDPETTDLLVRPRAISPQPGVYSSSLTIGPLAPAVTAEAPIFDGIRLDRNMKPALWVNQWAGYWDYAFLALNGRRRGAVAVWAEDAELKFYKYLHYLVNDEGLAFSFTAFNVPPFEGLKEAGTVTWRLQAFDKGWSQAVARYRTWRDGHVRIAPRPSWASQISFVNGGVNAAPMWLEHLEQYIGTEYLSRTITFAATVRAERFDQNHANNVPYAEFREHMKAWKAKGP

Foldseek 3Di:
DDDQAGDWDDDCQWIWDDGQLATAWIAGNLARFIWADNPFDCVLPLFQFAAFWFFDLDPLSVVLVCVQPVDQKDKDALPDGHQRHWTGDPPWDWDWDAPDPFWIKIKTAWTGSVPDIQRHKIKMWTWGQDPPPRWIKTWIKIFHPGFGTWKHKYKYHATDQQKWKWFCFVNIDIHWLPDDFIKIKHKPVPGRPFQKMWIATNVFKIKMKHKPDQPSPWIWIWIWGHDPSIIMIMIMTTDDDDRNGDRMYIDIMMIMGITRGGPVVVVVVSVVVNVVRHDDDDDDPLLVLADEEAEDAALAVVVVVVCCVPPNLVCLSNYDYHHQQQCPDGRPPPVVRRHGDPCRVVSVVSVVVSND

pLDDT: mean 95.03, std 4.47, range [58.88, 98.81]

Radius of gyration: 24.03 Å; chains: 1; bounding box: 62×48×62 Å